Protein 1ZG3 (pdb70)

Sequence (358 aa):
GSEESELYHAQIHLYKHVYNFVSSMALKSAMELGIADAIHNHGKPMTLSELASSLKLHPSKVNILHRFLRLLTHNGFFAKTIVKGKEGDEEEEIAYSLTPPSKLLISGKPTCLSSIVKGALHPSSLDMWSSSKKWFNEDKEQTLFECATGESFWDFLNKDSESSTLSMFQDAMASDSRMFKLVLQENKRVFEGLESLVDVGGGTGGVTKLIHEIFPHLKCTVFDQPQVVGNLTGNENLNFVGGDMFKSIPSADAVLLKWVLHDWNDEQSLKILKNSKEAISHKGKDGKVIIIDISIDETSDDRGLTELQLDYDLVMLTMFLGKERTKQEWEKLIYDAGFSSYKITPISGFKSLIEVYP

Structure (mmCIF, N/CA/C/O backbone):
data_1ZG3
#
_entry.id   1ZG3
#
_cell.length_a   72.106
_cell.length_b   72.106
_cell.length_c   188.398
_cell.angle_alpha   90.00
_cell.angle_beta   90.00
_cell.angle_gamma   90.00
#
_symmetry.space_group_name_H-M   'P 43 2 2'
#
loop_
_entity.id
_entity.type
_entity.pdbx_description
1 polymer "isoflavanone 4'-O-methyltransferase"
2 non-polymer (2S,3R)-2,7-DIHYDROXY-3-(4-HYDROXYPHENYL)-2,3-DIHYDRO-4H-CHROMEN-4-ONE
3 non-polymer S-ADENOSYL-L-HOMOCYSTEINE
4 water water
#
loop_
_atom_site.group_PDB
_atom_site.id
_atom_site.type_symbol
_atom_site.label_atom_id
_atom_site.label_alt_id
_atom_site.label_comp_id
_atom_site.label_asym_id
_atom_site.label_entity_id
_atom_site.label_seq_id
_atom_site.pdbx_PDB_ins_code
_atom_site.Cartn_x
_atom_site.Cartn_y
_atom_site.Cartn_z
_atom_site.occupancy
_atom_site.B_iso_or_equiv
_atom_site.auth_seq_id
_atom_site.auth_comp_id
_atom_site.auth_asym_id
_atom_site.auth_atom_id
_atom_site.pdbx_PDB_model_num
ATOM 1 N N . GLY A 1 1 ? 124.466 46.053 62.893 1.00 106.24 7 GLY A N 1
ATOM 2 C CA . GLY A 1 1 ? 125.180 46.549 64.105 1.00 106.71 7 GLY A CA 1
ATOM 3 C C . GLY A 1 1 ? 125.082 48.054 64.286 1.00 106.77 7 GLY A C 1
ATOM 4 O O . GLY A 1 1 ? 123.984 48.613 64.328 1.00 106.65 7 GLY A O 1
ATOM 5 N N . SER A 1 2 ? 126.236 48.711 64.395 1.00 106.68 8 SER A N 1
ATOM 6 C CA . SER A 1 2 ? 126.279 50.159 64.571 1.00 106.27 8 SER A CA 1
ATOM 7 C C . SER A 1 2 ? 125.707 50.836 63.331 1.00 105.66 8 SER A C 1
ATOM 8 O O . SER A 1 2 ? 125.672 52.064 63.234 1.00 105.51 8 SER A O 1
ATOM 11 N N . GLU A 1 3 ? 125.274 50.015 62.378 1.00 105.07 9 GLU A N 1
ATOM 12 C CA . GLU A 1 3 ? 124.658 50.499 61.150 1.00 104.37 9 GLU A CA 1
ATOM 13 C C . GLU A 1 3 ? 123.227 50.859 61.534 1.00 103.56 9 GLU A C 1
ATOM 14 O O . GLU A 1 3 ? 122.657 51.831 61.036 1.00 103.22 9 GLU A O 1
ATOM 20 N N . GLU A 1 4 ? 122.661 50.055 62.433 1.00 102.57 10 GLU A N 1
ATOM 21 C CA . GLU A 1 4 ? 121.309 50.267 62.937 1.00 101.02 10 GLU A CA 1
ATOM 22 C C . GLU A 1 4 ? 121.339 51.619 63.627 1.00 99.53 10 GLU A C 1
ATOM 23 O O . GLU A 1 4 ? 120.345 52.346 63.661 1.00 99.55 10 GLU A O 1
ATOM 29 N N . SER A 1 5 ? 122.507 51.940 64.175 1.00 97.64 11 SER A N 1
ATOM 30 C CA . SER A 1 5 ? 122.733 53.201 64.861 1.00 95.11 11 SER A CA 1
ATOM 31 C C . SER A 1 5 ? 122.644 54.324 63.833 1.00 92.86 11 SER A C 1
ATOM 32 O O . SER A 1 5 ? 122.126 54.130 62.732 1.00 92.18 11 SER A O 1
ATOM 35 N N . GLU A 1 6 ? 123.155 55.494 64.203 1.00 90.14 12 GLU A N 1
ATOM 36 C CA . GLU A 1 6 ? 123.139 56.649 63.322 1.00 87.36 12 GLU A CA 1
ATOM 37 C C . GLU A 1 6 ? 121.789 56.792 62.633 1.00 84.90 12 GLU A C 1
ATOM 38 O O . GLU A 1 6 ? 121.540 56.148 61.616 1.00 84.80 12 GLU A O 1
ATOM 44 N N . LEU A 1 7 ? 120.914 57.622 63.196 1.00 81.46 13 LEU A N 1
ATOM 45 C CA . LEU A 1 7 ? 119.611 57.874 62.594 1.00 76.55 13 LEU A CA 1
ATOM 46 C C . LEU A 1 7 ? 119.969 58.680 61.351 1.00 74.18 13 LEU A C 1
ATOM 47 O O . LEU A 1 7 ? 119.170 59.440 60.803 1.00 72.73 13 LEU A O 1
ATOM 52 N N . TYR A 1 8 ? 121.222 58.472 60.950 1.00 72.05 14 TYR A N 1
ATOM 53 C CA . TYR A 1 8 ? 121.895 59.067 59.807 1.00 69.40 14 TYR A CA 1
ATOM 54 C C . TYR A 1 8 ? 121.465 60.462 59.415 1.00 67.01 14 TYR A C 1
ATOM 55 O O . TYR A 1 8 ? 120.686 61.125 60.102 1.00 68.15 14 TYR A O 1
ATOM 64 N N . HIS A 1 9 ? 122.022 60.896 58.292 1.00 63.18 15 HIS A N 1
ATOM 65 C CA . HIS A 1 9 ? 121.709 62.180 57.707 1.00 57.84 15 HIS A CA 1
ATOM 66 C C . HIS A 1 9 ? 120.575 61.797 56.782 1.00 52.77 15 HIS A C 1
ATOM 67 O O . HIS A 1 9 ? 120.170 62.559 55.902 1.00 51.24 15 HIS A O 1
ATOM 74 N N . ALA A 1 10 ? 120.087 60.578 56.996 1.00 46.92 16 ALA A N 1
ATOM 75 C CA . ALA A 1 10 ? 118.988 60.027 56.220 1.00 40.64 16 ALA A CA 1
ATOM 76 C C . ALA A 1 10 ? 117.726 60.785 56.607 1.00 35.68 16 ALA A C 1
ATOM 77 O O . ALA A 1 10 ? 116.913 61.136 55.758 1.00 33.02 16 ALA A O 1
ATOM 79 N N . GLN A 1 11 ? 117.594 61.057 57.899 1.00 31.87 17 GLN A N 1
ATOM 80 C CA . GLN A 1 11 ? 116.440 61.767 58.425 1.00 31.56 17 GLN A CA 1
ATOM 81 C C . GLN A 1 11 ? 116.406 63.211 57.902 1.00 30.05 17 GLN A C 1
ATOM 82 O O . GLN A 1 11 ? 115.356 63.712 57.498 1.00 28.51 17 GLN A O 1
ATOM 88 N N . ILE A 1 12 ? 117.557 63.873 57.883 1.00 28.57 18 ILE A N 1
ATOM 89 C CA . ILE A 1 12 ? 117.612 65.241 57.399 1.00 27.34 18 ILE A CA 1
ATOM 90 C C . ILE A 1 12 ? 117.370 65.284 55.889 1.00 28.24 18 ILE A C 1
ATOM 91 O O . ILE A 1 12 ? 116.768 66.227 55.369 1.00 28.09 18 ILE A O 1
ATOM 96 N N . HIS A 1 13 ? 117.831 64.263 55.181 1.00 25.45 19 HIS A N 1
ATOM 97 C CA . HIS A 1 13 ? 117.621 64.217 53.744 1.00 24.44 19 HIS A CA 1
ATOM 98 C C . HIS A 1 13 ? 116.124 64.056 53.477 1.00 23.97 19 HIS A C 1
ATOM 99 O O . HIS A 1 13 ? 115.545 64.758 52.640 1.00 21.52 19 HIS A O 1
ATOM 106 N N . LEU A 1 14 ? 115.505 63.138 54.215 1.00 23.50 20 LEU A N 1
ATOM 107 C CA . LEU A 1 14 ? 114.080 62.858 54.081 1.00 21.76 20 LEU A CA 1
ATOM 108 C C . LEU A 1 14 ? 113.255 64.121 54.345 1.00 22.87 20 LEU A C 1
ATOM 109 O O . LEU A 1 14 ? 112.376 64.472 53.551 1.00 22.80 20 LEU A O 1
ATOM 114 N N . TYR A 1 15 ? 113.545 64.807 55.449 1.00 18.84 21 TYR A N 1
ATOM 115 C CA . TYR A 1 15 ? 112.796 66.005 55.801 1.00 19.88 21 TYR A CA 1
ATOM 116 C C . TYR A 1 15 ? 112.979 67.181 54.860 1.00 19.50 21 TYR A C 1
ATOM 117 O O . TYR A 1 15 ? 112.032 67.928 54.628 1.00 19.91 21 TYR A O 1
ATOM 126 N N . LYS A 1 16 ? 114.186 67.355 54.325 1.00 18.99 22 LYS A N 1
ATOM 127 C CA . LYS A 1 16 ? 114.440 68.454 53.403 1.00 20.98 22 LYS A CA 1
ATOM 128 C C . LYS A 1 16 ? 113.545 68.315 52.178 1.00 21.09 22 LYS A C 1
ATOM 129 O O . LYS A 1 16 ? 113.097 69.304 51.611 1.00 19.05 22 LYS A O 1
ATOM 135 N N . HIS A 1 17 ? 113.273 67.082 51.778 1.00 21.52 23 HIS A N 1
ATOM 136 C CA . HIS A 1 17 ? 112.419 66.862 50.626 1.00 22.46 23 HIS A CA 1
ATOM 137 C C . HIS A 1 17 ? 110.948 67.012 50.985 1.00 21.21 23 HIS A C 1
ATOM 138 O O . HIS A 1 17 ? 110.159 67.505 50.184 1.00 21.52 23 HIS A O 1
ATOM 145 N N . VAL A 1 18 ? 110.583 66.616 52.197 1.00 19.71 24 VAL A N 1
ATOM 146 C CA . VAL A 1 18 ? 109.200 66.750 52.626 1.00 20.00 24 VAL A CA 1
ATOM 147 C C . VAL A 1 18 ? 108.759 68.212 52.572 1.00 20.95 24 VAL A C 1
ATOM 148 O O . VAL A 1 18 ? 107.691 68.540 52.053 1.00 19.65 24 VAL A O 1
ATOM 152 N N . TYR A 1 19 ? 109.603 69.087 53.105 1.00 20.72 25 TYR A N 1
ATOM 153 C CA . TYR A 1 19 ? 109.287 70.506 53.184 1.00 20.19 25 TYR A CA 1
ATOM 154 C C . TYR A 1 19 ? 109.807 71.416 52.086 1.00 20.37 25 TYR A C 1
ATOM 155 O O . TYR A 1 19 ? 109.788 72.641 52.232 1.00 21.34 25 TYR A O 1
ATOM 164 N N . ASN A 1 20 ? 110.269 70.830 50.989 1.00 21.02 26 ASN A N 1
ATOM 165 C CA . ASN A 1 20 ? 110.767 71.625 49.874 1.00 21.56 26 ASN A CA 1
ATOM 166 C C . ASN A 1 20 ? 109.661 72.515 49.304 1.00 21.29 26 ASN A C 1
ATOM 167 O O . ASN A 1 20 ? 109.926 73.616 48.835 1.00 21.65 26 ASN A O 1
ATOM 172 N N . PHE A 1 21 ? 108.420 72.038 49.352 1.00 19.82 27 PHE A N 1
ATOM 173 C CA . PHE A 1 21 ? 107.301 72.803 48.814 1.00 20.11 27 PHE A CA 1
ATOM 174 C C . PHE A 1 21 ? 107.210 74.199 49.404 1.00 18.93 27 PHE A C 1
ATOM 175 O O . PHE A 1 21 ? 106.756 75.125 48.737 1.00 18.72 27 PHE A O 1
ATOM 183 N N . VAL A 1 22 ? 107.646 74.350 50.651 1.00 19.42 28 VAL A N 1
ATOM 184 C CA . VAL A 1 22 ? 107.600 75.644 51.322 1.00 18.64 28 VAL A CA 1
ATOM 185 C C . VAL A 1 22 ? 108.370 76.712 50.541 1.00 18.89 28 VAL A C 1
ATOM 186 O O . VAL A 1 22 ? 107.903 77.841 50.403 1.00 17.76 28 VAL A O 1
ATOM 190 N N . SER A 1 23 ? 109.542 76.359 50.021 1.00 18.48 29 SER A N 1
ATOM 191 C CA . SER A 1 23 ? 110.330 77.326 49.262 1.00 19.22 29 SER A CA 1
ATOM 192 C C . SER A 1 23 ? 109.525 77.838 48.065 1.00 19.33 29 SER A C 1
ATOM 193 O O . SER A 1 23 ? 109.628 79.012 47.699 1.00 21.06 29 SER A O 1
ATOM 196 N N . SER A 1 24 ? 108.731 76.960 47.451 1.00 17.21 30 SER A N 1
ATOM 197 C CA . SER A 1 24 ? 107.901 77.347 46.310 1.00 15.94 30 SER A CA 1
ATOM 198 C C . SER A 1 24 ? 106.772 78.278 46.771 1.00 17.41 30 SER A C 1
ATOM 199 O O . SER A 1 24 ? 106.475 79.276 46.113 1.00 18.73 30 SER A O 1
ATOM 202 N N . MET A 1 25 ? 106.146 77.958 47.904 1.00 16.84 31 MET A N 1
ATOM 203 C CA . MET A 1 25 ? 105.072 78.799 48.429 1.00 17.75 31 MET A CA 1
ATOM 204 C C . MET A 1 25 ? 105.604 80.173 48.873 1.00 18.23 31 MET A C 1
ATOM 205 O O . MET A 1 25 ? 104.965 81.197 48.629 1.00 18.69 31 MET A O 1
ATOM 210 N N . ALA A 1 26 ? 106.767 80.205 49.515 1.00 15.39 32 ALA A N 1
ATOM 211 C CA . ALA A 1 26 ? 107.341 81.482 49.929 1.00 17.81 32 ALA A CA 1
ATOM 212 C C . ALA A 1 26 ? 107.588 82.370 48.691 1.00 18.82 32 ALA A C 1
ATOM 213 O O . ALA A 1 26 ? 107.240 83.554 48.687 1.00 17.91 32 ALA A O 1
ATOM 215 N N . LEU A 1 27 ? 108.169 81.795 47.639 1.00 19.94 33 LEU A N 1
ATOM 216 C CA . LEU A 1 27 ? 108.424 82.546 46.413 1.00 21.82 33 LEU A CA 1
ATOM 217 C C . LEU A 1 27 ? 107.112 83.070 45.824 1.00 23.68 33 LEU A C 1
ATOM 218 O O . LEU A 1 27 ? 107.024 84.225 45.404 1.00 24.48 33 LEU A O 1
ATOM 223 N N . LYS A 1 28 ? 106.096 82.213 45.794 1.00 24.01 34 LYS A N 1
ATOM 224 C CA . LYS A 1 28 ? 104.785 82.588 45.271 1.00 23.84 34 LYS A CA 1
ATOM 225 C C . LYS A 1 28 ? 104.275 83.798 46.058 1.00 24.16 34 LYS A C 1
ATOM 226 O O . LYS A 1 28 ? 103.738 84.745 45.483 1.00 24.50 34 LYS A O 1
ATOM 232 N N . SER A 1 29 ? 104.453 83.761 47.375 1.00 22.42 35 SER A N 1
ATOM 233 C CA . SER A 1 29 ? 104.022 84.860 48.236 1.00 22.70 35 SER A CA 1
ATOM 234 C C . SER A 1 29 ? 104.763 86.150 47.895 1.00 22.33 35 SER A C 1
ATOM 235 O O . SER A 1 29 ? 104.172 87.228 47.881 1.00 21.54 35 SER A O 1
ATOM 238 N N . ALA A 1 30 ? 106.055 86.036 47.603 1.00 22.23 36 ALA A N 1
ATOM 239 C CA . ALA A 1 30 ? 106.844 87.208 47.257 1.00 21.81 36 ALA A CA 1
ATOM 240 C C . ALA A 1 30 ? 106.283 87.890 46.016 1.00 21.57 36 ALA A C 1
ATOM 241 O O . ALA A 1 30 ? 106.194 89.111 45.973 1.00 21.35 36 ALA A O 1
ATOM 243 N N . MET A 1 31 ? 105.888 87.118 45.008 1.00 23.64 37 MET A N 1
ATOM 244 C CA . MET A 1 31 ? 105.353 87.746 43.805 1.00 26.28 37 MET A CA 1
ATOM 245 C C . MET A 1 31 ? 103.959 88.342 44.035 1.00 25.82 37 MET A C 1
ATOM 246 O O . MET A 1 31 ? 103.689 89.462 43.607 1.00 27.19 37 MET A O 1
ATOM 251 N N . GLU A 1 32 ? 103.079 87.629 44.728 1.00 26.88 38 GLU A N 1
ATOM 252 C CA . GLU A 1 32 ? 101.746 88.177 44.985 1.00 29.12 38 GLU A CA 1
ATOM 253 C C . GLU A 1 32 ? 101.799 89.397 45.919 1.00 29.22 38 GLU A C 1
ATOM 254 O O . GLU A 1 32 ? 100.922 90.253 45.883 1.00 30.69 38 GLU A O 1
ATOM 260 N N . LEU A 1 33 ? 102.840 89.484 46.738 1.00 29.21 39 LEU A N 1
ATOM 261 C CA . LEU A 1 33 ? 103.001 90.613 47.647 1.00 29.22 39 LEU A CA 1
ATOM 262 C C . LEU A 1 33 ? 103.558 91.820 46.890 1.00 30.53 39 LEU A C 1
ATOM 263 O O . LEU A 1 33 ? 103.471 92.956 47.361 1.00 31.26 39 LEU A O 1
ATOM 268 N N . GLY A 1 34 ? 104.132 91.571 45.715 1.00 31.61 40 GLY A N 1
ATOM 269 C CA . GLY A 1 34 ? 104.703 92.650 44.923 1.00 30.39 40 GLY A CA 1
ATOM 270 C C . GLY A 1 34 ? 105.915 93.292 45.578 1.00 30.96 40 GLY A C 1
ATOM 271 O O . GLY A 1 34 ? 106.195 94.470 45.350 1.00 33.43 40 GLY A O 1
ATOM 272 N N . ILE A 1 35 ? 106.644 92.521 46.382 1.00 30.32 41 ILE A N 1
ATOM 273 C CA . ILE A 1 35 ? 107.821 93.028 47.085 1.00 29.85 41 ILE A CA 1
ATOM 274 C C . ILE A 1 35 ? 108.880 93.611 46.156 1.00 30.78 41 ILE A C 1
ATOM 275 O O . ILE A 1 35 ? 109.409 94.699 46.408 1.00 31.19 41 ILE A O 1
ATOM 280 N N . ALA A 1 36 ? 109.191 92.883 45.086 1.00 30.83 42 ALA A N 1
ATOM 281 C CA . ALA A 1 36 ? 110.195 93.327 44.122 1.00 30.38 42 ALA A CA 1
ATOM 282 C C . ALA A 1 36 ? 109.811 94.691 43.564 1.00 30.53 42 ALA A C 1
ATOM 283 O O . ALA A 1 36 ? 110.616 95.623 43.573 1.00 31.07 42 ALA A O 1
ATOM 285 N N . ASP A 1 37 ? 108.574 94.803 43.088 1.00 30.30 43 ASP A N 1
ATOM 286 C CA . ASP A 1 37 ? 108.066 96.057 42.536 1.00 29.69 43 ASP A CA 1
ATOM 287 C C . ASP A 1 37 ? 108.174 97.213 43.528 1.00 29.96 43 ASP A C 1
ATOM 288 O O . ASP A 1 37 ? 108.514 98.334 43.146 1.00 29.27 43 ASP A O 1
ATOM 293 N N . ALA A 1 38 ? 107.880 96.942 44.798 1.00 28.72 44 ALA A N 1
ATOM 294 C CA . ALA A 1 38 ? 107.950 97.972 45.825 1.00 29.24 44 ALA A CA 1
ATOM 295 C C . ALA A 1 38 ? 109.385 98.435 46.043 1.00 30.18 44 ALA A C 1
ATOM 296 O O . ALA A 1 38 ? 109.643 99.630 46.172 1.00 30.86 44 ALA A O 1
ATOM 298 N N . ILE A 1 39 ? 110.320 97.493 46.095 1.00 29.39 45 ILE A N 1
ATOM 299 C CA . ILE A 1 39 ? 111.712 97.856 46.300 1.00 29.58 45 ILE A CA 1
ATOM 300 C C . ILE A 1 39 ? 112.222 98.583 45.064 1.00 30.13 45 ILE A C 1
ATOM 301 O O . ILE A 1 39 ? 112.833 99.647 45.164 1.00 31.22 45 ILE A O 1
ATOM 306 N N . HIS A 1 40 ? 111.959 98.009 43.898 1.00 31.29 46 HIS A N 1
ATOM 307 C CA . HIS A 1 40 ? 112.370 98.619 42.640 1.00 31.33 46 HIS A CA 1
ATOM 308 C C . HIS A 1 40 ? 111.886 100.064 42.565 1.00 32.14 46 HIS A C 1
ATOM 309 O O . HIS A 1 40 ? 112.662 100.959 42.255 1.00 31.92 46 HIS A O 1
ATOM 316 N N . ASN A 1 41 ? 110.606 100.287 42.851 1.00 33.65 47 ASN A N 1
ATOM 317 C CA . ASN A 1 41 ? 110.033 101.630 42.804 1.00 36.74 47 ASN A CA 1
ATOM 318 C C . ASN A 1 41 ? 110.630 102.586 43.829 1.00 38.39 47 ASN A C 1
ATOM 319 O O . ASN A 1 41 ? 110.643 103.797 43.621 1.00 38.75 47 ASN A O 1
ATOM 324 N N . HIS A 1 42 ? 111.124 102.045 44.936 1.00 39.66 48 HIS A N 1
ATOM 325 C CA . HIS A 1 42 ? 111.720 102.873 45.976 1.00 39.96 48 HIS A CA 1
ATOM 326 C C . HIS A 1 42 ? 113.111 103.332 45.513 1.00 40.41 48 HIS A C 1
ATOM 327 O O . HIS A 1 42 ? 113.614 104.367 45.954 1.00 40.16 48 HIS A O 1
ATOM 334 N N . GLY A 1 43 ? 113.714 102.551 44.618 1.00 39.32 49 GLY A N 1
ATOM 335 C CA . GLY A 1 43 ? 115.028 102.872 44.085 1.00 38.40 49 GLY A CA 1
ATOM 336 C C . GLY A 1 43 ? 116.150 102.914 45.107 1.00 38.99 49 GLY A C 1
ATOM 337 O O . GLY A 1 43 ? 117.128 103.638 44.931 1.00 39.61 49 GLY A O 1
ATOM 338 N N . LYS A 1 44 ? 116.033 102.118 46.163 1.00 39.58 50 LYS A N 1
ATOM 339 C CA . LYS A 1 44 ? 117.034 102.103 47.222 1.00 38.91 50 LYS A CA 1
ATOM 340 C C . LYS A 1 44 ? 116.600 101.039 48.226 1.00 37.06 50 LYS A C 1
ATOM 341 O O . LYS A 1 44 ? 115.429 100.677 48.267 1.00 36.94 50 LYS A O 1
ATOM 347 N N . PRO A 1 45 ? 117.531 100.518 49.043 1.00 36.13 51 PRO A N 1
ATOM 348 C CA . PRO A 1 45 ? 117.135 99.497 50.016 1.00 35.50 51 PRO A CA 1
ATOM 349 C C . PRO A 1 45 ? 115.932 99.938 50.842 1.00 36.67 51 PRO A C 1
ATOM 350 O O . PRO A 1 45 ? 115.853 101.085 51.277 1.00 36.12 51 PRO A O 1
ATOM 354 N N . MET A 1 46 ? 114.986 99.023 51.038 1.00 37.25 52 MET A N 1
ATOM 355 C CA . MET A 1 46 ? 113.788 99.317 51.805 1.00 35.74 52 MET A CA 1
ATOM 356 C C . MET A 1 46 ? 113.818 98.644 53.157 1.00 36.30 52 MET A C 1
ATOM 357 O O . MET A 1 46 ? 114.289 97.514 53.295 1.00 37.89 52 MET A O 1
ATOM 362 N N . THR A 1 47 ? 113.289 99.341 54.153 1.00 35.28 53 THR A N 1
ATOM 363 C CA . THR A 1 47 ? 113.241 98.822 55.505 1.00 32.92 53 THR A CA 1
ATOM 364 C C . THR A 1 47 ? 111.953 98.007 55.674 1.00 32.10 53 THR A C 1
ATOM 365 O O . THR A 1 47 ? 111.028 98.130 54.869 1.00 28.61 53 THR A O 1
ATOM 369 N N . LEU A 1 48 ? 111.903 97.168 56.706 1.00 31.68 54 LEU A N 1
ATOM 370 C CA . LEU A 1 48 ? 110.726 96.343 56.974 1.00 31.66 54 LEU A CA 1
ATOM 371 C C . LEU A 1 48 ? 109.479 97.215 57.088 1.00 32.14 54 LEU A C 1
ATOM 372 O O . LEU A 1 48 ? 108.439 96.914 56.492 1.00 31.86 54 LEU A O 1
ATOM 377 N N . SER A 1 49 ? 109.602 98.307 57.839 1.00 31.34 55 SER A N 1
ATOM 378 C CA . SER A 1 49 ? 108.501 99.243 58.053 1.00 32.07 55 SER A CA 1
ATOM 379 C C . SER A 1 49 ? 108.113 99.951 56.765 1.00 30.62 55 SER A C 1
ATOM 380 O O . SER A 1 49 ? 106.931 100.066 56.447 1.00 30.40 55 SER A O 1
ATOM 383 N N . GLU A 1 50 ? 109.112 100.450 56.046 1.00 29.91 56 GLU A N 1
ATOM 384 C CA . GLU A 1 50 ? 108.874 101.142 54.786 1.00 32.21 56 GLU A CA 1
ATOM 385 C C . GLU A 1 50 ? 108.144 100.201 53.831 1.00 31.93 56 GLU A C 1
ATOM 386 O O . GLU A 1 50 ? 107.156 100.577 53.201 1.00 32.79 56 GLU A O 1
ATOM 392 N N . LEU A 1 51 ? 108.635 98.968 53.749 1.00 32.56 57 LEU A N 1
ATOM 393 C CA . LEU A 1 51 ? 108.057 97.947 52.883 1.00 32.73 57 LEU A CA 1
ATOM 394 C C . LEU A 1 51 ? 106.639 97.601 53.344 1.00 32.57 57 LEU A C 1
ATOM 395 O O . LEU A 1 51 ? 105.734 97.435 52.525 1.00 32.00 57 LEU A O 1
ATOM 400 N N . ALA A 1 52 ? 106.445 97.498 54.656 1.00 31.98 58 ALA A N 1
ATOM 401 C CA . ALA A 1 52 ? 105.124 97.198 55.196 1.00 32.76 58 ALA A CA 1
ATOM 402 C C . ALA A 1 52 ? 104.196 98.365 54.859 1.00 33.67 58 ALA A C 1
ATOM 403 O O . ALA A 1 52 ? 103.000 98.184 54.603 1.00 31.30 58 ALA A O 1
ATOM 405 N N . SER A 1 53 ? 104.766 99.565 54.866 1.00 33.34 59 SER A N 1
ATOM 406 C CA . SER A 1 53 ? 104.018 100.773 54.558 1.00 35.03 59 SER A CA 1
ATOM 407 C C . SER A 1 53 ? 103.589 100.781 53.091 1.00 34.33 59 SER A C 1
ATOM 408 O O . SER A 1 53 ? 102.443 101.106 52.765 1.00 33.21 59 SER A O 1
ATOM 411 N N . SER A 1 54 ? 104.512 100.414 52.207 1.00 33.61 60 SER A N 1
ATOM 412 C CA . SER A 1 54 ? 104.223 100.387 50.779 1.00 32.06 60 SER A CA 1
ATOM 413 C C . SER A 1 54 ? 103.160 99.343 50.436 1.00 31.10 60 SER A C 1
ATOM 414 O O . SER A 1 54 ? 102.351 99.547 49.532 1.00 31.53 60 SER A O 1
ATOM 417 N N . LEU A 1 55 ? 103.148 98.227 51.157 1.00 29.40 61 LEU A N 1
ATOM 418 C CA . LEU A 1 55 ? 102.159 97.189 50.882 1.00 29.57 61 LEU A CA 1
ATOM 419 C C . LEU A 1 55 ? 100.838 97.446 51.611 1.00 30.16 61 LEU A C 1
ATOM 420 O O . LEU A 1 55 ? 99.872 96.695 51.450 1.00 31.00 61 LEU A O 1
ATOM 425 N N . LYS A 1 56 ? 100.799 98.512 52.408 1.00 29.97 62 LYS A N 1
ATOM 426 C CA . LYS A 1 56 ? 99.602 98.877 53.163 1.00 31.03 62 LYS A CA 1
ATOM 427 C C . LYS A 1 56 ? 99.095 97.697 53.988 1.00 30.19 62 LYS A C 1
ATOM 428 O O . LYS A 1 56 ? 97.905 97.404 54.008 1.00 30.18 62 LYS A O 1
ATOM 434 N N . LEU A 1 57 ? 100.011 97.027 54.674 1.00 29.31 63 LEU A N 1
ATO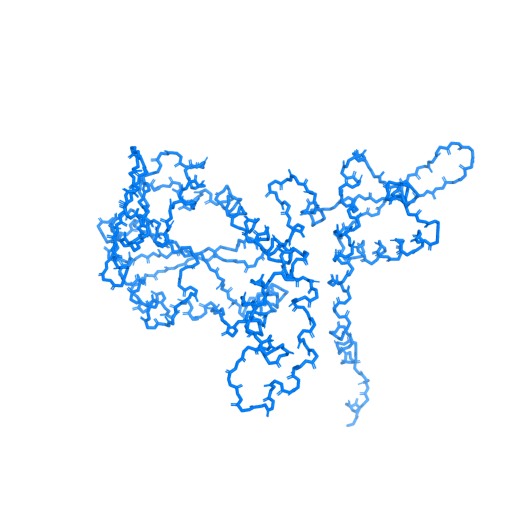M 435 C CA . LEU A 1 57 ? 99.650 95.878 55.491 1.00 27.67 63 LEU A CA 1
ATOM 436 C C . LEU A 1 57 ? 99.024 96.277 56.812 1.00 26.98 63 LEU A C 1
ATOM 437 O O . LEU A 1 57 ? 99.285 97.360 57.342 1.00 27.66 63 LEU A O 1
ATOM 442 N N . HIS A 1 58 ? 98.187 95.397 57.343 1.00 25.98 64 HIS A N 1
ATOM 443 C CA . HIS A 1 58 ? 97.588 95.641 58.641 1.00 26.24 64 HIS A CA 1
ATOM 444 C C . HIS A 1 58 ? 98.756 95.399 59.596 1.00 28.00 64 HIS A C 1
ATOM 445 O O . HIS A 1 58 ? 99.567 94.492 59.384 1.00 28.37 64 HIS A O 1
ATOM 452 N N . PRO A 1 59 ? 98.872 96.213 60.651 1.00 29.81 65 PRO A N 1
ATOM 453 C CA . PRO A 1 59 ? 99.979 96.035 61.600 1.00 28.64 65 PRO A CA 1
ATOM 454 C C . PRO A 1 59 ? 100.256 94.607 62.077 1.00 28.02 65 PRO A C 1
ATOM 455 O O . PRO A 1 59 ? 101.392 94.277 62.420 1.00 28.12 65 PRO A O 1
ATOM 459 N N . SER A 1 60 ? 99.233 93.758 62.088 1.00 25.93 66 SER A N 1
ATOM 460 C CA . SER A 1 60 ? 99.406 92.382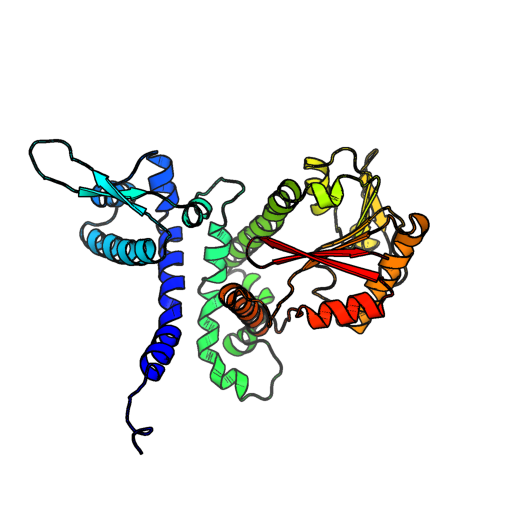 62.547 1.00 25.76 66 SER A CA 1
ATOM 461 C C . SER A 1 60 ? 100.087 91.470 61.526 1.00 25.34 66 SER A C 1
ATOM 462 O O . SER A 1 60 ? 100.558 90.385 61.870 1.00 24.27 66 SER A O 1
ATOM 465 N N . LYS A 1 61 ? 100.128 91.905 60.272 1.00 25.58 67 LYS A N 1
ATOM 466 C CA . LYS A 1 61 ? 100.730 91.105 59.211 1.00 25.00 67 LYS A CA 1
ATOM 467 C C . LYS A 1 61 ? 102.201 91.434 59.012 1.00 26.01 67 LYS A C 1
ATOM 468 O O . LYS A 1 61 ? 102.920 90.703 58.335 1.00 26.62 67 LYS A O 1
ATOM 474 N N . VAL A 1 62 ? 102.651 92.531 59.608 1.00 26.21 68 VAL A N 1
ATOM 475 C CA . VAL A 1 62 ? 104.039 92.933 59.462 1.00 25.99 68 VAL A CA 1
ATOM 476 C C . VAL A 1 62 ? 104.998 91.806 59.843 1.00 26.22 68 VAL A C 1
ATOM 477 O O . VAL A 1 62 ? 105.925 91.485 59.090 1.00 26.38 68 VAL A O 1
ATOM 481 N N . ASN A 1 63 ? 104.778 91.197 61.003 1.00 25.32 69 ASN A N 1
ATOM 482 C CA . ASN A 1 63 ? 105.661 90.125 61.444 1.00 23.83 69 ASN A CA 1
ATOM 483 C C . ASN A 1 63 ? 105.585 88.927 60.498 1.00 22.61 69 ASN A C 1
ATOM 484 O O . ASN A 1 63 ? 106.525 88.142 60.419 1.00 24.44 69 ASN A O 1
ATOM 489 N N . ILE A 1 64 ? 104.480 88.782 59.773 1.00 20.09 70 ILE A N 1
ATOM 490 C CA . ILE A 1 64 ? 104.388 87.687 58.820 1.00 20.96 70 ILE A CA 1
ATOM 491 C C . ILE A 1 64 ? 105.289 88.045 57.630 1.00 21.34 70 ILE A C 1
ATOM 492 O O . ILE A 1 64 ? 106.028 87.198 57.125 1.00 22.15 70 ILE A O 1
ATOM 497 N N . LEU A 1 65 ? 105.238 89.305 57.201 1.00 21.11 71 LEU A N 1
ATOM 498 C CA . LEU A 1 65 ? 106.073 89.782 56.099 1.00 23.81 71 LEU A CA 1
ATOM 499 C C . LEU A 1 65 ? 107.534 89.506 56.463 1.00 25.00 71 LEU A C 1
ATOM 500 O O . LEU A 1 65 ? 108.318 89.055 55.631 1.00 26.09 71 LEU A O 1
ATOM 505 N N . HIS A 1 66 ? 107.886 89.775 57.718 1.00 25.08 72 HIS A N 1
ATOM 506 C CA . HIS A 1 66 ? 109.245 89.565 58.208 1.00 25.20 72 HIS A CA 1
ATOM 507 C C . HIS A 1 66 ? 109.693 88.103 58.097 1.00 24.19 72 HIS A C 1
ATOM 508 O O . HIS A 1 66 ? 110.804 87.818 57.648 1.00 23.40 72 HIS A O 1
ATOM 515 N N . ARG A 1 67 ? 108.831 87.181 58.518 1.00 22.31 73 ARG A N 1
ATOM 516 C CA . ARG A 1 67 ? 109.152 85.762 58.459 1.00 21.11 73 ARG A CA 1
ATOM 517 C C . ARG A 1 67 ? 109.388 85.300 57.017 1.00 20.45 73 ARG A C 1
ATOM 518 O O . ARG A 1 67 ? 110.357 84.594 56.740 1.00 19.22 73 ARG A O 1
ATOM 526 N N . PHE A 1 68 ? 108.505 85.689 56.101 1.00 18.76 74 PHE A N 1
ATOM 527 C CA . PHE A 1 68 ? 108.668 85.302 54.703 1.00 19.30 74 PHE A CA 1
ATOM 528 C C . PHE A 1 68 ? 109.964 85.885 54.143 1.00 20.61 74 PHE A C 1
ATOM 529 O O . PHE A 1 68 ? 110.689 85.224 53.398 1.00 21.85 74 PHE A O 1
ATOM 537 N N . LEU A 1 69 ? 110.256 87.120 54.529 1.00 19.67 75 LEU A N 1
ATOM 538 C CA . LEU A 1 69 ? 111.460 87.818 54.094 1.00 20.30 75 LEU A CA 1
ATOM 539 C C . LEU A 1 69 ? 112.735 87.112 54.573 1.00 21.35 75 LEU A C 1
ATOM 540 O O . LEU A 1 69 ? 113.716 87.004 53.829 1.00 19.74 75 LEU A O 1
ATOM 545 N N . ARG A 1 70 ? 112.730 86.640 55.819 1.00 21.81 76 ARG A N 1
ATOM 546 C CA . ARG A 1 70 ? 113.910 85.962 56.353 1.00 23.17 76 ARG A CA 1
ATOM 547 C C . ARG A 1 70 ? 114.224 84.719 55.517 1.00 22.67 76 ARG A C 1
ATOM 548 O O . ARG A 1 70 ? 115.374 84.483 55.140 1.00 23.35 76 ARG A O 1
ATOM 556 N N . LEU A 1 71 ? 113.199 83.933 55.215 1.00 22.01 77 LEU A N 1
ATOM 557 C CA . LEU A 1 71 ? 113.392 82.722 54.425 1.00 22.26 77 LEU A CA 1
ATOM 558 C C . LEU A 1 71 ? 113.825 83.055 53.003 1.00 21.23 77 LEU A C 1
ATOM 559 O O . LEU A 1 71 ? 114.776 82.471 52.487 1.00 20.56 77 LEU A O 1
ATOM 564 N N . LEU A 1 72 ? 113.134 84.003 52.377 1.00 21.58 78 LEU A N 1
ATOM 565 C CA . LEU A 1 72 ? 113.452 84.402 51.004 1.00 21.12 78 LEU A CA 1
ATOM 566 C C . LEU A 1 72 ? 114.878 84.941 50.903 1.00 21.19 78 LEU A C 1
ATOM 567 O O . LEU A 1 72 ? 115.588 84.665 49.939 1.00 20.05 78 LEU A O 1
ATOM 572 N N . THR A 1 73 ? 115.295 85.697 51.912 1.00 22.07 79 THR A N 1
ATOM 573 C CA . THR A 1 73 ? 116.641 86.251 51.951 1.00 21.18 79 THR A CA 1
ATOM 574 C C . THR A 1 73 ? 117.654 85.114 52.038 1.00 22.27 79 THR A C 1
ATOM 575 O O . THR A 1 73 ? 118.685 85.136 51.356 1.00 22.46 79 THR A O 1
ATOM 579 N N . HIS A 1 74 ? 117.361 84.115 52.866 1.00 21.08 80 HIS A N 1
ATOM 580 C CA . HIS A 1 74 ? 118.260 82.976 52.999 1.00 21.84 80 HIS A CA 1
ATOM 581 C C . HIS A 1 74 ? 118.347 82.244 51.660 1.00 22.55 80 HIS A C 1
ATOM 582 O O . HIS A 1 74 ? 119.415 81.758 51.276 1.00 20.08 80 HIS A O 1
ATOM 589 N N . ASN A 1 75 ? 117.220 82.180 50.952 1.00 22.28 81 ASN A N 1
ATOM 590 C CA . ASN A 1 75 ? 117.164 81.510 49.658 1.00 23.17 81 ASN A CA 1
ATOM 591 C C . ASN A 1 75 ? 117.714 82.376 48.518 1.00 23.88 81 ASN A C 1
ATOM 592 O O . ASN A 1 75 ? 117.612 82.008 47.350 1.00 24.50 81 ASN A O 1
ATOM 597 N N . GLY A 1 76 ? 118.278 83.533 48.860 1.00 23.18 82 GLY A N 1
ATOM 598 C CA . GLY A 1 76 ? 118.874 84.404 47.856 1.00 22.39 82 GLY A CA 1
ATOM 599 C C . GLY A 1 76 ? 117.985 85.286 46.995 1.00 23.72 82 GLY A C 1
ATOM 600 O O . GLY A 1 76 ? 118.412 85.736 45.932 1.00 23.39 82 GLY A O 1
ATOM 601 N N . PHE A 1 77 ? 116.759 85.548 47.430 1.00 22.63 83 PHE A N 1
ATOM 602 C C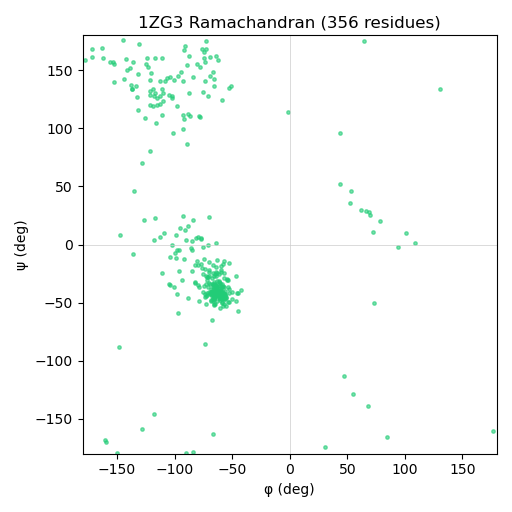A . PHE A 1 77 ? 115.875 86.395 46.643 1.00 22.54 83 PHE A CA 1
ATOM 603 C C . PHE A 1 77 ? 115.902 87.843 47.111 1.00 22.78 83 PHE A C 1
ATOM 604 O O . PHE A 1 77 ? 115.278 88.720 46.511 1.00 20.98 83 PHE A O 1
ATOM 612 N N . PHE A 1 78 ? 116.631 88.082 48.194 1.00 23.34 84 PHE A N 1
ATOM 613 C CA . PHE A 1 78 ? 116.793 89.419 48.737 1.00 25.65 84 PHE A CA 1
ATOM 614 C C . PHE A 1 78 ? 118.121 89.454 49.468 1.00 27.71 84 PHE A C 1
ATOM 615 O O . PHE A 1 78 ? 118.629 88.420 49.899 1.00 27.61 84 PHE A O 1
ATOM 623 N N . ALA A 1 79 ? 118.691 90.643 49.590 1.00 30.55 85 ALA A N 1
ATOM 624 C CA . ALA A 1 79 ? 119.954 90.802 50.284 1.00 33.65 85 ALA A CA 1
ATOM 625 C C . ALA A 1 79 ? 119.744 91.776 51.431 1.00 35.74 85 ALA A C 1
ATOM 626 O O . ALA A 1 79 ? 119.145 92.842 51.250 1.00 34.71 85 ALA A O 1
ATOM 628 N N . LYS A 1 80 ? 120.230 91.393 52.609 1.00 39.30 86 LYS A N 1
ATOM 629 C CA . LYS A 1 80 ? 120.113 92.215 53.807 1.00 42.80 86 LYS A CA 1
ATOM 630 C C . LYS A 1 80 ? 121.232 93.243 53.852 1.00 44.13 86 LYS A C 1
ATOM 631 O O . LYS A 1 80 ? 122.359 92.965 53.444 1.00 43.59 86 LYS A O 1
ATOM 637 N N . THR A 1 81 ? 120.912 94.431 54.351 1.00 46.19 87 THR A N 1
ATOM 638 C CA . THR A 1 81 ? 121.887 95.505 54.460 1.00 47.64 87 THR A CA 1
ATOM 639 C C . THR A 1 81 ? 121.579 96.306 55.729 1.00 49.63 87 THR A C 1
ATOM 640 O O . THR A 1 81 ? 120.592 96.034 56.414 1.00 49.26 87 THR A O 1
ATOM 644 N N . ILE A 1 82 ? 122.414 97.288 56.047 1.00 52.26 88 ILE A N 1
ATOM 645 C CA . ILE A 1 82 ? 122.210 98.082 57.253 1.00 55.47 88 ILE A CA 1
ATOM 646 C C . ILE A 1 82 ? 122.057 99.575 56.994 1.00 57.27 88 ILE A C 1
ATOM 647 O O . ILE A 1 82 ? 122.883 100.184 56.321 1.00 57.80 88 ILE A O 1
ATOM 652 N N . VAL A 1 83 ? 120.994 100.157 57.539 1.00 60.43 89 VAL A N 1
ATOM 653 C CA . VAL A 1 83 ? 120.736 101.584 57.383 1.00 65.46 89 VAL A CA 1
ATOM 654 C C . VAL A 1 83 ? 120.608 102.266 58.740 1.00 69.22 89 VAL A C 1
ATOM 655 O O . VAL A 1 83 ? 120.348 101.616 59.755 1.00 69.27 89 VAL A O 1
ATOM 659 N N . LYS A 1 84 ? 120.782 103.584 58.744 1.00 73.93 90 LYS A N 1
ATOM 660 C CA . LYS A 1 84 ? 120.723 104.377 59.968 1.00 79.05 90 LYS A CA 1
ATOM 661 C C . LYS A 1 84 ? 119.307 104.558 60.518 1.00 81.99 90 LYS A C 1
ATOM 662 O O . LYS A 1 84 ? 118.869 103.797 61.382 1.00 82.54 90 LYS A O 1
ATOM 668 N N . GLY A 1 85 ? 118.603 105.572 60.020 1.00 85.10 91 GLY A N 1
ATOM 669 C CA . GLY A 1 85 ? 117.248 105.843 60.475 1.00 89.04 91 GLY A CA 1
ATOM 670 C C . GLY A 1 85 ? 117.035 107.303 60.840 1.00 91.68 91 GLY A C 1
ATOM 671 O O . GLY A 1 85 ? 117.858 107.897 61.541 1.00 92.28 91 GLY A O 1
ATOM 672 N N . LYS A 1 86 ? 115.932 107.885 60.370 1.00 93.81 92 LYS A N 1
ATOM 673 C CA . LYS A 1 86 ? 115.615 109.289 60.645 1.00 95.65 92 LYS A CA 1
ATOM 674 C C . LYS A 1 86 ? 115.095 109.497 62.068 1.00 96.62 92 LYS A C 1
ATOM 675 O O . LYS A 1 86 ? 114.774 108.539 62.773 1.00 96.72 92 LYS A O 1
ATOM 681 N N . GLU A 1 87 ? 115.019 110.760 62.476 1.00 97.94 93 GLU A N 1
ATOM 682 C CA . GLU A 1 87 ? 114.545 111.132 63.804 1.00 99.39 93 GLU A CA 1
ATOM 683 C C . GLU A 1 87 ? 115.457 110.621 64.909 1.00 99.82 93 GLU A C 1
ATOM 684 O O . GLU A 1 87 ? 116.428 109.908 64.654 1.00 100.22 93 GLU A O 1
ATOM 690 N N . GLY A 1 88 ? 115.141 111.003 66.142 1.00 100.02 94 GLY A N 1
ATOM 691 C CA . GLY A 1 88 ? 115.944 110.581 67.272 1.00 99.93 94 GLY A CA 1
ATOM 692 C C . GLY A 1 88 ? 115.523 109.217 67.774 1.00 100.01 94 GLY A C 1
ATOM 693 O O . GLY A 1 88 ? 116.320 108.491 68.373 1.00 99.85 94 GLY A O 1
ATOM 694 N N . ASP A 1 89 ? 114.234 108.834 67.454 1.00 99.87 95 ASP A N 1
ATOM 695 C CA . ASP A 1 89 ? 113.989 107.436 67.742 1.00 99.89 95 ASP A CA 1
ATOM 696 C C . ASP A 1 89 ? 114.669 106.620 66.709 1.00 98.90 95 ASP A C 1
ATOM 697 O O . ASP A 1 89 ? 115.056 106.992 65.595 1.00 98.68 95 ASP A O 1
ATOM 702 N N . GLU A 1 90 ? 114.754 105.437 67.266 1.00 97.54 96 GLU A N 1
ATOM 703 C CA . GLU A 1 90 ? 115.252 104.210 66.718 1.00 95.33 96 GLU A CA 1
ATOM 704 C C . GLU A 1 90 ? 116.707 104.176 66.882 1.00 93.37 96 GLU A C 1
ATOM 705 O O . GLU A 1 90 ? 117.307 104.965 67.614 1.00 93.24 96 GLU A O 1
ATOM 711 N N . GLU A 1 91 ? 117.290 103.259 66.175 1.00 90.46 97 GLU A N 1
ATOM 712 C CA . GLU A 1 91 ? 118.718 103.058 66.304 1.00 87.20 97 GLU A CA 1
ATOM 713 C C . GLU A 1 91 ? 119.338 102.589 64.984 1.00 84.49 97 GLU A C 1
ATOM 714 O O . GLU A 1 91 ? 119.785 103.400 64.171 1.00 84.67 97 GLU A O 1
ATOM 720 N N . GLU A 1 92 ? 119.354 101.277 64.774 1.00 80.72 98 GLU A N 1
ATOM 721 C CA . GLU A 1 92 ? 119.930 100.686 63.569 1.00 76.59 98 GLU A CA 1
ATOM 722 C C . GLU A 1 92 ? 118.967 99.646 62.995 1.00 72.97 98 GLU A C 1
ATOM 723 O O . GLU A 1 92 ? 118.524 98.744 63.707 1.00 72.81 98 GLU A O 1
ATOM 729 N N . GLU A 1 93 ? 118.645 99.776 61.710 1.00 68.16 99 GLU A N 1
ATOM 730 C CA . GLU A 1 93 ? 117.715 98.855 61.061 1.00 62.65 99 GLU A CA 1
ATOM 731 C C . GLU A 1 93 ? 118.265 98.172 59.819 1.00 58.43 99 GLU A C 1
ATOM 732 O O . GLU A 1 93 ? 119.168 98.682 59.158 1.00 57.66 99 GLU A O 1
ATOM 738 N N . ILE A 1 94 ? 117.696 97.013 59.505 1.00 53.29 100 ILE A N 1
ATOM 739 C CA . ILE A 1 94 ? 118.098 96.252 58.333 1.00 47.22 100 ILE A CA 1
ATOM 740 C C . ILE A 1 94 ? 117.210 96.634 57.157 1.00 42.64 100 ILE A C 1
ATOM 741 O O . ILE A 1 94 ? 116.008 96.836 57.316 1.00 40.77 100 ILE A O 1
ATOM 746 N N . ALA A 1 95 ? 117.810 96.741 55.979 1.00 38.04 101 ALA A N 1
ATOM 747 C CA . ALA A 1 95 ? 117.070 97.086 54.775 1.00 34.57 101 ALA A CA 1
ATOM 748 C C . ALA A 1 95 ? 117.173 95.908 53.817 1.00 32.80 101 ALA A C 1
ATOM 749 O O . ALA A 1 95 ? 118.066 95.071 53.960 1.00 30.27 101 ALA A O 1
ATOM 751 N N . TYR A 1 96 ? 116.261 95.846 52.847 1.00 30.33 102 TYR A N 1
ATOM 752 C CA . TYR A 1 96 ? 116.247 94.759 51.874 1.00 28.28 102 TYR A CA 1
ATOM 753 C C . TYR A 1 96 ? 116.434 95.247 50.439 1.00 28.45 102 TYR A C 1
ATOM 754 O O . TYR A 1 96 ? 115.811 96.216 50.015 1.00 27.93 102 TYR A O 1
ATOM 763 N N . SER A 1 97 ? 117.302 94.567 49.698 1.00 28.80 103 SER A N 1
ATOM 764 C CA . SER A 1 97 ? 117.565 94.903 48.303 1.00 29.63 103 SER A CA 1
ATOM 765 C C . SER A 1 97 ? 117.294 93.679 47.447 1.00 28.03 103 SER A C 1
ATOM 766 O O . SER A 1 97 ? 117.421 92.551 47.916 1.00 27.89 103 SER A O 1
ATOM 769 N N . LEU A 1 98 ? 116.929 93.910 46.193 1.00 25.90 104 LEU A N 1
ATOM 770 C CA . LEU A 1 98 ? 116.655 92.824 45.267 1.00 26.09 104 LEU A CA 1
ATOM 771 C C . LEU A 1 98 ? 117.965 92.198 44.831 1.00 25.99 104 LEU A C 1
ATOM 772 O O . LEU A 1 98 ? 119.037 92.755 45.058 1.00 25.57 104 LEU A O 1
ATOM 777 N N . THR A 1 99 ? 117.869 91.021 44.227 1.00 25.18 105 THR A N 1
ATOM 778 C CA . THR A 1 99 ? 119.031 90.311 43.721 1.00 24.91 105 THR A CA 1
ATOM 779 C C . THR A 1 99 ? 118.660 89.924 42.295 1.00 24.78 105 THR A C 1
ATOM 780 O O . THR A 1 99 ? 117.517 90.121 41.876 1.00 26.00 105 THR A O 1
ATOM 784 N N . PRO A 1 100 ? 119.609 89.379 41.521 1.00 24.76 106 PRO A N 1
ATOM 785 C CA . PRO A 1 100 ? 119.224 89.014 40.152 1.00 24.92 106 PRO A CA 1
ATOM 786 C C . PRO A 1 100 ? 117.938 88.175 40.104 1.00 24.57 106 PRO A C 1
ATOM 787 O O . PRO A 1 100 ? 117.037 88.457 39.317 1.00 24.77 106 PRO A O 1
ATOM 791 N N . PRO A 1 101 ? 117.827 87.141 40.956 1.00 25.23 107 PRO A N 1
ATOM 792 C CA . PRO A 1 101 ? 116.614 86.308 40.952 1.00 23.91 107 PRO A CA 1
ATOM 793 C C . PRO A 1 101 ? 115.311 87.085 41.170 1.00 22.83 107 PRO A C 1
ATOM 794 O O . PRO A 1 101 ? 114.334 86.884 40.452 1.00 23.83 107 PRO A O 1
ATOM 798 N N . SER A 1 102 ? 115.285 87.968 42.162 1.00 22.03 108 SER A N 1
ATOM 799 C CA . SER A 1 102 ? 114.067 88.729 42.428 1.00 23.49 108 SER A CA 1
ATOM 800 C C . SER A 1 102 ? 113.799 89.816 41.387 1.00 25.03 108 SER A C 1
ATOM 801 O O . SER A 1 102 ? 112.662 90.259 41.227 1.00 26.19 108 SER A O 1
ATOM 804 N N . LYS A 1 103 ? 114.829 90.243 40.664 1.00 25.31 109 LYS A N 1
ATOM 805 C CA . LYS A 1 103 ? 114.602 91.264 39.650 1.00 26.82 109 LYS A CA 1
ATOM 806 C C . LYS A 1 103 ? 113.735 90.707 38.526 1.00 27.14 109 LYS A C 1
ATOM 807 O O . LYS A 1 103 ? 113.144 91.461 37.745 1.00 26.84 109 LYS A O 1
ATOM 813 N N . LEU A 1 104 ? 113.649 89.381 38.458 1.00 25.64 110 LEU A N 1
ATOM 814 C CA . LEU A 1 104 ? 112.828 88.728 37.447 1.00 24.80 110 LEU A CA 1
ATOM 815 C C . LEU A 1 104 ? 111.368 88.854 37.854 1.00 24.52 110 LEU A C 1
ATOM 816 O O . LEU A 1 104 ? 110.479 88.420 37.129 1.00 25.95 110 LEU A O 1
ATOM 821 N N . LEU A 1 105 ? 111.130 89.462 39.015 1.00 23.34 111 LEU A N 1
ATOM 822 C CA . LEU A 1 105 ? 109.775 89.653 39.520 1.00 23.54 111 LEU A CA 1
ATOM 823 C C . LEU A 1 105 ? 109.264 91.074 39.315 1.00 24.32 111 LEU A C 1
ATOM 824 O O . LEU A 1 105 ? 108.129 91.389 39.682 1.00 26.70 111 LEU A O 1
ATOM 829 N N . ILE A 1 106 ? 110.092 91.931 38.728 1.00 22.93 112 ILE A N 1
ATOM 830 C CA . ILE A 1 106 ? 109.687 93.309 38.485 1.00 24.62 112 ILE A CA 1
ATOM 831 C C . ILE A 1 106 ? 108.777 93.374 37.259 1.00 26.00 112 ILE A C 1
ATOM 832 O O . ILE A 1 106 ? 109.216 93.178 36.127 1.00 24.12 112 ILE A O 1
ATOM 837 N N . SER A 1 107 ? 107.503 93.655 37.497 1.00 30.34 113 SER A N 1
ATOM 838 C CA . SER A 1 107 ? 106.515 93.726 36.429 1.00 35.05 113 SER A CA 1
ATOM 839 C C . SER A 1 107 ? 106.791 94.814 35.391 1.00 36.71 113 SER A C 1
ATOM 840 O O . SER A 1 107 ? 107.518 95.770 35.655 1.00 36.64 113 SER A O 1
ATOM 843 N N . GLY A 1 108 ? 106.209 94.652 34.204 1.00 38.31 114 GLY A N 1
ATOM 844 C CA . GLY A 1 108 ? 106.390 95.631 33.147 1.00 40.03 114 GLY A CA 1
ATOM 845 C C . GLY A 1 108 ? 107.766 95.627 32.506 1.00 42.63 114 GLY A C 1
ATOM 846 O O . GLY A 1 108 ? 108.100 96.534 31.747 1.00 42.85 114 GLY A O 1
ATOM 847 N N . LYS A 1 109 ? 108.567 94.614 32.819 1.00 42.58 115 LYS A N 1
ATOM 848 C CA . LYS A 1 109 ? 109.907 94.485 32.264 1.00 44.10 115 LYS A CA 1
ATOM 849 C C . LYS A 1 109 ? 109.938 93.265 31.341 1.00 44.26 115 LYS A C 1
ATOM 850 O O . LYS A 1 109 ? 109.343 92.232 31.645 1.00 45.10 115 LYS A O 1
ATOM 856 N N . PRO A 1 110 ? 110.644 93.364 30.205 1.00 43.59 116 PRO A N 1
ATOM 857 C CA . PRO A 1 110 ? 110.717 92.238 29.268 1.00 42.41 116 PRO A CA 1
ATOM 858 C C . PRO A 1 110 ? 111.162 90.932 29.928 1.00 40.82 116 PRO A C 1
ATOM 859 O O . PRO A 1 110 ? 110.982 89.849 29.369 1.00 42.68 116 PRO A O 1
ATOM 863 N N . THR A 1 111 ? 111.732 91.041 31.122 1.00 37.43 117 THR A N 1
ATOM 864 C CA . THR A 1 111 ? 112.226 89.879 31.854 1.00 34.33 117 THR A CA 1
ATOM 865 C C . THR A 1 111 ? 111.271 89.325 32.921 1.00 32.96 117 THR A C 1
ATOM 866 O O . THR A 1 111 ? 111.554 88.290 33.526 1.00 30.87 117 THR A O 1
ATOM 870 N N . CYS A 1 112 ? 110.148 90.002 33.152 1.00 30.31 118 CYS A N 1
ATOM 871 C CA . CYS A 1 112 ? 109.203 89.567 34.177 1.00 31.38 118 CYS A CA 1
ATOM 872 C C . CYS A 1 112 ? 108.648 88.157 33.989 1.00 30.67 118 CYS A C 1
ATOM 873 O O . CYS A 1 112 ? 108.072 87.841 32.954 1.00 32.10 118 CYS A O 1
ATOM 876 N N . LEU A 1 113 ? 108.817 87.317 35.006 1.00 29.12 119 LEU A N 1
ATOM 877 C CA . LEU A 1 113 ? 108.319 85.943 34.962 1.00 27.77 119 LEU A CA 1
ATOM 878 C C . LEU A 1 113 ? 107.187 85.740 35.982 1.00 26.72 119 LEU A C 1
ATOM 879 O O . LEU A 1 113 ? 106.712 84.620 36.180 1.00 26.41 119 LEU A O 1
ATOM 884 N N . SER A 1 114 ? 106.761 86.827 36.621 1.00 24.95 120 SER A N 1
ATOM 885 C CA . SER A 1 114 ? 105.697 86.775 37.629 1.00 25.41 120 SER A CA 1
ATOM 886 C C . SER A 1 114 ? 104.474 85.949 37.247 1.00 24.19 120 SER A C 1
ATOM 887 O O . SER A 1 114 ? 103.931 85.212 38.078 1.00 23.73 120 SER A O 1
ATOM 890 N N . SER A 1 115 ? 104.040 86.080 35.998 1.00 23.83 121 SER A N 1
ATOM 891 C CA . SER A 1 115 ? 102.865 85.364 35.511 1.00 25.78 121 SER A CA 1
ATOM 892 C C . SER A 1 115 ? 103.079 83.857 35.467 1.00 25.73 121 SER A C 1
ATOM 893 O O . SER A 1 115 ? 102.154 83.083 35.703 1.00 25.79 121 SER A O 1
ATOM 896 N N . ILE A 1 116 ? 104.298 83.436 35.157 1.00 26.41 122 ILE A N 1
ATOM 897 C CA . ILE A 1 116 ? 104.579 82.016 35.092 1.00 26.75 122 ILE A CA 1
ATOM 898 C C . ILE A 1 116 ? 104.600 81.439 36.500 1.00 26.82 122 ILE A C 1
ATOM 899 O O . ILE A 1 116 ? 104.060 80.357 36.747 1.00 25.69 122 ILE A O 1
ATOM 904 N N . VAL A 1 117 ? 105.205 82.165 37.433 1.00 25.88 123 VAL A N 1
ATOM 905 C CA . VAL A 1 117 ? 105.250 81.678 38.802 1.00 25.53 123 VAL A CA 1
ATOM 906 C C . VAL A 1 117 ? 103.822 81.612 39.357 1.00 23.65 123 VAL A C 1
ATOM 907 O O . VAL A 1 117 ? 103.489 80.698 40.103 1.00 24.01 123 VAL A O 1
ATOM 911 N N . LYS A 1 118 ? 102.977 82.569 38.976 1.00 23.25 124 LYS A N 1
ATOM 912 C CA . LYS A 1 118 ? 101.596 82.598 39.461 1.00 21.59 124 LYS A CA 1
ATOM 913 C C . LYS A 1 118 ? 100.805 81.391 38.972 1.00 20.41 124 LYS A C 1
ATOM 914 O O . LYS A 1 118 ? 100.092 80.750 39.742 1.00 17.06 124 LYS A O 1
ATOM 920 N N . GLY A 1 119 ? 100.941 81.082 37.688 1.00 18.63 125 GLY A N 1
ATOM 921 C CA . GLY A 1 119 ? 100.224 79.951 37.133 1.00 18.03 125 GLY A CA 1
ATOM 922 C C . GLY A 1 119 ? 100.775 78.593 37.538 1.00 18.44 125 GLY A C 1
ATOM 923 O O . GLY A 1 119 ? 100.019 77.685 37.880 1.00 17.06 125 GLY A O 1
ATOM 924 N N . ALA A 1 120 ? 102.093 78.441 37.487 1.00 19.58 126 ALA A N 1
ATOM 925 C CA . ALA A 1 120 ? 102.722 77.176 37.858 1.00 19.32 126 ALA A CA 1
ATOM 926 C C . ALA A 1 120 ? 102.398 76.816 39.292 1.00 18.17 126 ALA A C 1
ATOM 927 O O . ALA A 1 120 ? 102.452 75.654 39.656 1.00 21.36 126 ALA A O 1
ATOM 929 N N . LEU A 1 121 ? 102.060 77.809 40.106 1.00 19.91 127 LEU A N 1
ATOM 930 C CA . LEU A 1 121 ? 101.748 77.562 41.514 1.00 20.92 127 LEU A CA 1
ATOM 931 C C . LEU A 1 121 ? 100.305 77.927 41.880 1.00 20.67 127 LEU A C 1
ATOM 932 O O . LEU A 1 121 ? 99.996 78.197 43.041 1.00 21.34 127 LEU A O 1
ATOM 937 N N . HIS A 1 122 ? 99.430 77.945 40.882 1.00 19.88 128 HIS A N 1
ATOM 938 C CA . HIS A 1 122 ? 98.019 78.264 41.095 1.00 22.28 128 HIS A CA 1
ATOM 939 C C . HIS A 1 122 ? 97.321 76.997 41.619 1.00 21.61 128 HIS A C 1
ATOM 940 O O . HIS A 1 122 ? 97.798 75.890 41.401 1.00 23.29 128 HIS A O 1
ATOM 947 N N . PRO A 1 123 ? 96.201 77.146 42.341 1.00 22.22 129 PRO A N 1
ATOM 948 C CA . PRO A 1 123 ? 95.519 75.945 42.843 1.00 21.42 129 PRO A CA 1
ATOM 949 C C . PRO A 1 123 ? 95.214 74.944 41.728 1.00 20.40 129 PRO A C 1
ATOM 950 O O . PRO A 1 123 ? 95.290 73.736 41.935 1.00 20.29 129 PRO A O 1
ATOM 954 N N . SER A 1 124 ? 94.876 75.449 40.545 1.00 19.72 130 SER A N 1
ATOM 955 C CA . SER A 1 124 ? 94.555 74.573 39.416 1.00 21.42 130 SER A CA 1
ATOM 956 C C . SER A 1 124 ? 95.754 73.732 38.982 1.00 21.77 130 SER A C 1
ATOM 957 O O . SER A 1 124 ? 95.586 72.712 38.308 1.00 23.29 130 SER A O 1
ATOM 960 N N . SER A 1 125 ? 96.957 74.160 39.367 1.00 20.77 131 SER A N 1
ATOM 961 C CA . SER A 1 125 ? 98.190 73.432 39.042 1.00 20.01 131 SER A CA 1
ATOM 962 C C . SER A 1 125 ? 98.590 72.466 40.160 1.00 20.72 131 SER A C 1
ATOM 963 O O . SER A 1 125 ? 99.182 71.417 39.903 1.00 19.42 131 SER A O 1
ATOM 966 N N . LEU A 1 126 ? 98.253 72.813 41.398 1.00 20.00 132 LEU A N 1
ATOM 967 C CA . LEU A 1 126 ? 98.663 72.000 42.540 1.00 22.99 132 LEU A CA 1
ATOM 968 C C . LEU A 1 126 ? 97.660 71.094 43.247 1.00 22.02 132 LEU A C 1
ATOM 969 O O . LEU A 1 126 ? 98.036 70.026 43.729 1.00 24.64 132 LEU A O 1
ATOM 974 N N . ASP A 1 127 ? 96.405 71.516 43.339 1.00 20.15 133 ASP A N 1
ATOM 975 C CA . ASP A 1 127 ? 95.392 70.737 44.049 1.00 21.38 133 ASP A CA 1
ATOM 976 C C . ASP A 1 127 ? 95.216 69.278 43.619 1.00 19.71 133 ASP A C 1
ATOM 977 O O . ASP A 1 127 ? 94.872 68.433 44.442 1.00 21.44 133 ASP A O 1
ATOM 982 N N . MET A 1 128 ? 95.464 68.976 42.350 1.00 18.50 134 MET A N 1
ATOM 983 C CA . MET A 1 128 ? 95.298 67.613 41.836 1.00 18.61 134 MET A CA 1
ATOM 984 C C . MET A 1 128 ? 96.165 66.552 42.534 1.00 19.80 134 MET A C 1
ATOM 985 O O . MET A 1 128 ? 95.847 65.355 42.498 1.00 17.45 134 MET A O 1
ATOM 990 N N . TRP A 1 129 ? 97.256 66.977 43.166 1.00 20.24 135 TRP A N 1
ATOM 991 C CA . TRP A 1 129 ? 98.138 66.015 43.829 1.00 20.83 135 TRP A CA 1
ATOM 992 C C . TRP A 1 129 ? 97.475 65.187 44.919 1.00 20.56 135 TRP A C 1
ATOM 993 O O . TRP A 1 129 ? 97.990 64.132 45.295 1.00 21.00 135 TRP A O 1
ATOM 1004 N N . SER A 1 130 ? 96.331 65.646 45.420 1.00 20.18 136 SER A N 1
ATOM 1005 C CA . SER A 1 130 ? 95.634 64.897 46.458 1.00 20.11 136 SER A CA 1
ATOM 1006 C C . SER A 1 130 ? 95.055 63.608 45.873 1.00 20.72 136 SER A C 1
ATOM 1007 O O . SER A 1 130 ? 94.681 62.703 46.611 1.00 19.62 136 SER A O 1
ATOM 1010 N N . SER A 1 131 ? 94.995 63.527 44.546 1.00 20.81 137 SER A N 1
ATOM 1011 C CA . SER A 1 131 ? 94.463 62.343 43.871 1.00 22.11 137 SER A CA 1
ATOM 1012 C C . SER A 1 131 ? 95.566 61.404 43.383 1.00 20.71 137 SER A C 1
ATOM 1013 O O . SER A 1 131 ? 95.290 60.435 42.680 1.00 21.13 137 SER A O 1
ATOM 1016 N N . SER A 1 132 ? 96.809 61.680 43.759 1.00 19.78 138 SER A N 1
ATOM 1017 C CA . SER A 1 132 ? 97.932 60.861 43.303 1.00 21.07 138 SER A CA 1
ATOM 1018 C C . SER A 1 132 ? 97.858 59.365 43.607 1.00 20.61 138 SER A C 1
ATOM 1019 O O . SER A 1 132 ? 98.153 58.549 42.742 1.00 22.95 138 SER A O 1
ATOM 1022 N N . LYS A 1 133 ? 97.470 58.993 44.819 1.00 22.69 139 LYS A N 1
ATOM 1023 C CA . LYS A 1 133 ? 97.393 57.574 45.163 1.00 24.53 139 LYS A CA 1
ATOM 1024 C C . LYS A 1 133 ? 96.357 56.855 44.304 1.00 26.38 139 LYS A C 1
ATOM 1025 O O . LYS A 1 133 ? 96.613 55.785 43.737 1.00 27.14 139 LYS A O 1
ATOM 1031 N N . LYS A 1 134 ? 95.179 57.452 44.217 1.00 27.81 140 LYS A N 1
ATOM 1032 C CA . LYS A 1 134 ? 94.094 56.889 43.426 1.00 30.33 140 LYS A CA 1
ATOM 1033 C C . LYS A 1 134 ? 94.524 56.789 41.964 1.00 28.03 140 LYS A C 1
ATOM 1034 O O . LYS A 1 134 ? 94.136 55.859 41.253 1.00 25.76 140 LYS A O 1
ATOM 1040 N N . TRP A 1 135 ? 95.346 57.747 41.538 1.00 25.59 141 TRP A N 1
ATOM 1041 C CA . TRP A 1 135 ? 95.840 57.818 40.166 1.00 24.68 141 TRP A CA 1
ATOM 1042 C C . TRP A 1 135 ? 96.757 56.651 39.784 1.00 25.39 141 TRP A C 1
ATOM 1043 O O . TRP A 1 135 ? 96.679 56.122 38.674 1.00 25.48 141 TRP A O 1
ATOM 1054 N N . PHE A 1 136 ? 97.632 56.261 40.701 1.00 24.36 142 PHE A N 1
ATOM 1055 C CA . PHE A 1 136 ? 98.546 55.155 40.456 1.00 23.97 142 PHE A CA 1
ATOM 1056 C C . PHE A 1 136 ? 97.819 53.800 40.431 1.00 25.02 142 PHE A C 1
ATOM 1057 O O . PHE A 1 136 ? 98.178 52.907 39.658 1.00 24.11 142 PHE A O 1
ATOM 1065 N N . ASN A 1 137 ? 96.805 53.656 41.285 1.00 23.50 143 ASN A N 1
ATOM 1066 C CA . ASN A 1 137 ? 96.066 52.404 41.418 1.00 23.13 143 ASN A CA 1
ATOM 1067 C C . ASN A 1 137 ? 94.837 52.175 40.545 1.00 23.76 143 ASN A C 1
ATOM 1068 O O . ASN A 1 137 ? 94.165 51.152 40.689 1.00 22.63 143 ASN A O 1
ATOM 1073 N N . GLU A 1 138 ? 94.536 53.098 39.640 1.00 24.33 144 GLU A N 1
ATOM 1074 C CA . GLU A 1 138 ? 93.370 52.919 38.782 1.00 26.75 144 GLU A CA 1
ATOM 1075 C C . GLU A 1 138 ? 93.706 52.207 37.474 1.00 27.45 144 GLU A C 1
ATOM 1076 O O . GLU A 1 138 ? 94.875 51.991 37.143 1.00 28.25 144 GLU A O 1
ATOM 1082 N N . ASP A 1 139 ? 92.668 51.836 36.735 1.00 26.80 145 ASP A N 1
ATOM 1083 C CA . ASP A 1 139 ? 92.852 51.149 35.466 1.00 26.72 145 ASP A CA 1
ATOM 1084 C C . ASP A 1 139 ? 92.714 52.108 34.296 1.00 27.70 145 ASP A C 1
ATOM 1085 O O . ASP A 1 139 ? 92.972 51.740 33.153 1.00 28.74 145 ASP A O 1
ATOM 1090 N N . LYS A 1 140 ? 92.314 53.345 34.580 1.00 26.71 146 LYS A N 1
ATOM 1091 C CA . LYS A 1 140 ? 92.143 54.325 33.522 1.00 27.58 146 LYS A CA 1
ATOM 1092 C C . LYS A 1 140 ? 93.408 55.102 33.176 1.00 26.74 146 LYS A C 1
ATOM 1093 O O . LYS A 1 140 ? 94.085 55.633 34.054 1.00 24.27 146 LYS A O 1
ATOM 1099 N N . GLU A 1 141 ? 93.709 55.167 31.882 1.00 26.77 147 GLU A N 1
ATOM 1100 C CA . GLU A 1 141 ? 94.873 55.893 31.397 1.00 27.53 147 GLU A CA 1
ATOM 1101 C C . GLU A 1 141 ? 94.439 57.331 31.206 1.00 26.84 147 GLU A C 1
ATOM 1102 O O . GLU A 1 141 ? 93.647 57.626 30.316 1.00 27.56 147 GLU A O 1
ATOM 1108 N N . GLN A 1 142 ? 94.948 58.216 32.057 1.00 25.58 148 GLN A N 1
ATOM 1109 C CA . GLN A 1 142 ? 94.603 59.630 31.999 1.00 24.01 148 GLN A CA 1
ATOM 1110 C C . GLN A 1 142 ? 95.632 60.434 32.783 1.00 22.90 148 GLN A C 1
ATOM 1111 O O . GLN A 1 142 ? 96.452 59.862 33.507 1.00 23.12 148 GLN A O 1
ATOM 1117 N N . THR A 1 143 ? 95.590 61.754 32.638 1.00 19.29 149 THR A N 1
ATOM 1118 C CA . THR A 1 143 ? 96.522 62.621 33.348 1.00 18.90 149 THR A CA 1
ATOM 1119 C C . THR A 1 143 ? 96.103 62.633 34.812 1.00 20.09 149 THR A C 1
ATOM 1120 O O . THR A 1 143 ? 95.022 62.148 35.149 1.00 21.52 149 THR A O 1
ATOM 1124 N N . LEU A 1 144 ? 96.950 63.165 35.686 1.00 18.86 150 LEU A N 1
ATOM 1125 C CA . LEU A 1 144 ? 96.598 63.226 37.096 1.00 20.13 150 LEU A CA 1
ATOM 1126 C C . LEU A 1 144 ? 95.506 64.279 37.271 1.00 21.19 150 LEU A C 1
ATOM 1127 O O . LEU A 1 144 ? 94.650 64.164 38.148 1.00 19.93 150 LEU A O 1
ATOM 1132 N N . PHE A 1 145 ? 95.533 65.299 36.419 1.00 22.94 151 PHE A N 1
ATOM 1133 C CA . PHE A 1 145 ? 94.531 66.356 36.479 1.00 24.36 151 PHE A CA 1
ATOM 1134 C C . PHE A 1 145 ? 93.163 65.777 36.142 1.00 24.27 151 PHE A C 1
ATOM 1135 O O . PHE A 1 145 ? 92.176 66.071 36.807 1.00 26.93 151 PHE A O 1
ATOM 1143 N N . GLU A 1 146 ? 93.109 64.953 35.100 1.00 24.69 152 GLU A N 1
ATOM 1144 C CA . GLU A 1 146 ? 91.853 64.332 34.690 1.00 26.38 152 GLU A CA 1
ATOM 1145 C C . GLU A 1 146 ? 91.340 63.398 35.785 1.00 25.04 152 GLU A C 1
ATOM 1146 O O . GLU A 1 146 ? 90.139 63.322 36.040 1.00 25.34 152 GLU A O 1
ATOM 1152 N N . CYS A 1 147 ? 92.254 62.688 36.436 1.00 24.99 153 CYS A N 1
ATOM 1153 C CA . CYS A 1 147 ? 91.878 61.774 37.503 1.00 24.16 153 CYS A CA 1
ATOM 1154 C C . CYS A 1 147 ? 91.304 62.521 38.710 1.00 24.63 153 CYS A C 1
ATOM 1155 O O . CYS A 1 147 ? 90.395 62.039 39.388 1.00 23.91 153 CYS A O 1
ATOM 1158 N N . ALA A 1 148 ? 91.832 63.708 38.970 1.00 25.56 154 ALA A N 1
ATOM 1159 C CA . ALA A 1 148 ? 91.386 64.498 40.106 1.00 28.41 154 ALA A CA 1
ATOM 1160 C C . ALA A 1 148 ? 90.120 65.310 39.874 1.00 28.92 154 ALA A C 1
ATOM 1161 O O . ALA A 1 148 ? 89.336 65.505 40.802 1.00 29.07 154 ALA A O 1
ATOM 1163 N N . THR A 1 149 ? 89.914 65.778 38.647 1.00 28.43 155 THR A N 1
ATOM 1164 C CA . THR A 1 149 ? 88.749 66.607 38.347 1.00 30.17 155 THR A CA 1
ATOM 1165 C C . THR A 1 149 ? 87.696 65.966 37.451 1.00 31.24 155 THR A C 1
ATOM 1166 O O . THR A 1 149 ? 86.536 66.359 37.481 1.00 31.32 155 THR A O 1
ATOM 1170 N N . GLY A 1 150 ? 88.098 64.991 36.647 1.00 32.32 156 GLY A N 1
ATOM 1171 C CA . GLY A 1 150 ? 87.150 64.350 35.757 1.00 33.56 156 GLY A CA 1
ATOM 1172 C C . GLY A 1 150 ? 87.151 64.997 34.382 1.00 35.10 156 GLY A C 1
ATOM 1173 O O . GLY A 1 150 ? 86.432 64.558 33.481 1.00 36.93 156 GLY A O 1
ATOM 1174 N N . GLU A 1 151 ? 87.949 66.049 34.217 1.00 33.29 157 GLU A N 1
ATOM 1175 C CA . GLU A 1 151 ? 88.043 66.733 32.932 1.00 33.34 157 GLU A CA 1
ATOM 1176 C C . GLU A 1 151 ? 89.492 67.101 32.641 1.00 31.53 157 GLU A C 1
ATOM 1177 O O . GLU A 1 151 ? 90.282 67.288 33.570 1.00 31.68 157 GLU A O 1
ATOM 1183 N N . SER A 1 152 ? 89.840 67.190 31.358 1.00 28.78 158 SER A N 1
ATOM 1184 C CA . SER A 1 152 ? 91.208 67.528 30.959 1.00 28.81 158 SER A CA 1
ATOM 1185 C C . SER A 1 152 ? 91.532 68.932 31.424 1.00 27.49 158 SER A C 1
ATOM 1186 O O . SER A 1 152 ? 90.637 69.716 31.733 1.00 26.97 158 SER A O 1
ATOM 1189 N N . PHE A 1 153 ? 92.814 69.257 31.473 1.00 27.54 159 PHE A N 1
ATOM 1190 C CA . PHE A 1 153 ? 93.208 70.584 31.906 1.00 28.28 159 PHE A CA 1
ATOM 1191 C C . PHE A 1 153 ? 92.631 71.644 30.976 1.00 28.81 159 PHE A C 1
ATOM 1192 O O . PHE A 1 153 ? 92.118 72.664 31.422 1.00 28.23 159 PHE A O 1
ATOM 1200 N N . TRP A 1 154 ? 92.712 71.394 29.678 1.00 31.83 160 TRP A N 1
ATOM 1201 C CA . TRP A 1 154 ? 92.222 72.353 28.701 1.00 36.46 160 TRP A CA 1
ATOM 1202 C C . TRP A 1 154 ? 90.729 72.633 28.847 1.00 35.57 160 TRP A C 1
ATOM 1203 O O . TRP A 1 154 ? 90.323 73.790 28.855 1.00 34.94 160 TRP A O 1
ATOM 1214 N N . ASP A 1 155 ? 89.911 71.589 28.972 1.00 36.51 161 ASP A N 1
ATOM 1215 C CA . ASP A 1 155 ? 88.471 71.791 29.119 1.00 36.77 161 ASP A CA 1
ATOM 1216 C C . ASP A 1 155 ? 88.167 72.603 30.372 1.00 36.84 161 ASP A C 1
ATOM 1217 O O . ASP A 1 155 ? 87.240 73.415 30.390 1.00 36.98 161 ASP A O 1
ATOM 1222 N N . PHE A 1 156 ? 88.955 72.385 31.419 1.00 36.25 162 PHE A N 1
ATOM 1223 C CA . PHE A 1 156 ? 88.777 73.111 32.673 1.00 36.24 162 PHE A CA 1
ATOM 1224 C C . PHE A 1 156 ? 88.945 74.609 32.434 1.00 36.18 162 PHE A C 1
ATOM 1225 O O . PHE A 1 156 ? 88.063 75.406 32.766 1.00 36.60 162 PHE A O 1
ATOM 1233 N N . LEU A 1 157 ? 90.079 74.986 31.854 1.00 35.21 163 LEU A N 1
ATOM 1234 C CA . LEU A 1 157 ? 90.354 76.390 31.576 1.00 37.12 163 LEU A CA 1
ATOM 1235 C C . LEU A 1 157 ? 89.288 77.042 30.695 1.00 38.12 163 LEU A C 1
ATOM 1236 O O . LEU A 1 157 ? 89.065 78.246 30.788 1.00 37.24 163 LEU A O 1
ATOM 1241 N N . ASN A 1 158 ? 88.633 76.258 29.844 1.00 41.15 164 ASN A N 1
ATOM 1242 C CA . ASN A 1 158 ? 87.622 76.820 28.951 1.00 45.76 164 ASN A CA 1
ATOM 1243 C C . ASN A 1 158 ? 86.183 76.798 29.446 1.00 47.31 164 ASN A C 1
ATOM 1244 O O . ASN A 1 158 ? 85.243 76.809 28.651 1.00 48.10 164 ASN A O 1
ATOM 1249 N N . LYS A 1 159 ? 86.014 76.766 30.761 1.00 49.13 165 LYS A N 1
ATOM 1250 C CA . LYS A 1 159 ? 84.687 76.796 31.355 1.00 50.57 165 LYS A CA 1
ATOM 1251 C C . LYS A 1 159 ? 84.419 78.265 31.665 1.00 51.36 165 LYS A C 1
ATOM 1252 O O . LYS A 1 159 ? 85.350 79.021 31.948 1.00 50.70 165 LYS A O 1
ATOM 1258 N N . ASP A 1 160 ? 83.157 78.673 31.605 1.00 52.24 166 ASP A N 1
ATOM 1259 C CA . ASP A 1 160 ? 82.802 80.059 31.884 1.00 52.39 166 ASP A CA 1
ATOM 1260 C C . ASP A 1 160 ? 83.219 80.493 33.284 1.00 51.03 166 ASP A C 1
ATOM 1261 O O . ASP A 1 160 ? 83.635 81.633 33.492 1.00 51.18 166 ASP A O 1
ATOM 1266 N N . SER A 1 161 ? 83.114 79.576 34.240 1.00 50.37 167 SER A N 1
ATOM 1267 C CA . SER A 1 161 ? 83.464 79.868 35.626 1.00 48.49 167 SER A CA 1
ATOM 1268 C C . SER A 1 161 ? 84.970 79.884 35.859 1.00 46.89 167 SER A C 1
ATOM 1269 O O . SER A 1 161 ? 85.420 80.016 36.996 1.00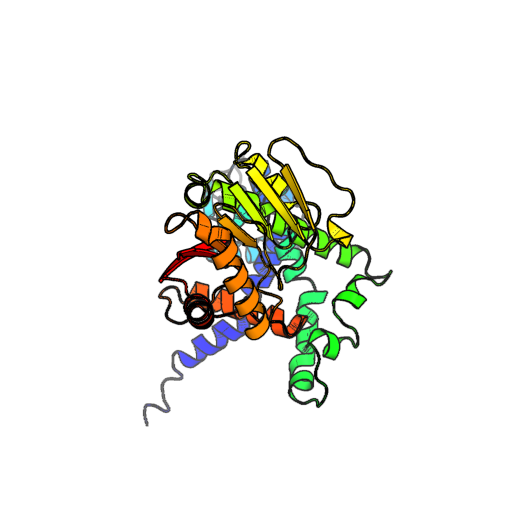 46.73 167 SER A O 1
ATOM 1272 N N . GLU A 1 162 ? 85.745 79.744 34.790 1.00 45.09 168 GLU A N 1
ATOM 1273 C CA . GLU A 1 162 ? 87.201 79.732 34.906 1.00 43.32 168 GLU A CA 1
ATOM 1274 C C . GLU A 1 162 ? 87.839 80.752 33.971 1.00 42.21 168 GLU A C 1
ATOM 1275 O O . GLU A 1 162 ? 89.018 80.655 33.631 1.00 41.64 168 GLU A O 1
ATOM 1281 N N . SER A 1 163 ? 87.035 81.731 33.571 1.00 40.48 169 SER A N 1
ATOM 1282 C CA . SER A 1 163 ? 87.451 82.799 32.674 1.00 37.44 169 SER A CA 1
ATOM 1283 C C . SER A 1 163 ? 88.785 83.437 33.053 1.00 34.52 169 SER A C 1
ATOM 1284 O O . SER A 1 163 ? 89.656 83.621 32.207 1.00 31.56 169 SER A O 1
ATOM 1287 N N . SER A 1 164 ? 88.930 83.783 34.326 1.00 33.39 170 SER A N 1
ATOM 1288 C CA . SER A 1 164 ? 90.147 84.417 34.817 1.00 34.24 170 SER A CA 1
ATOM 1289 C C . SER A 1 164 ? 91.341 83.464 34.848 1.00 32.25 170 SER A C 1
ATOM 1290 O O . SER A 1 164 ? 92.479 83.880 34.634 1.00 31.26 170 SER A O 1
ATOM 1293 N N . THR A 1 165 ? 91.079 82.187 35.102 1.00 32.10 171 THR A N 1
ATOM 1294 C CA . THR A 1 165 ? 92.141 81.190 35.147 1.00 32.58 171 THR A CA 1
ATOM 1295 C C . THR A 1 165 ? 92.750 81.052 33.757 1.00 32.18 171 THR A C 1
ATOM 1296 O O . THR A 1 165 ? 93.969 81.022 33.612 1.00 32.51 171 THR A O 1
ATOM 1300 N N . LEU A 1 166 ? 91.898 80.984 32.738 1.00 32.14 172 LEU A N 1
ATOM 1301 C CA . LEU A 1 166 ? 92.359 80.863 31.354 1.00 33.06 172 LEU A CA 1
ATOM 1302 C C . LEU A 1 166 ? 93.229 82.048 30.947 1.00 33.40 172 LEU A C 1
ATOM 1303 O O . LEU A 1 166 ? 94.257 81.875 30.289 1.00 33.19 172 LEU A O 1
ATOM 1308 N N . SER A 1 167 ? 92.807 83.253 31.322 1.00 33.24 173 SER A N 1
ATOM 1309 C CA . SER A 1 167 ? 93.578 84.441 30.984 1.00 33.76 173 SER A CA 1
ATOM 1310 C C . SER A 1 167 ? 94.909 84.407 31.731 1.00 31.62 173 SER A C 1
ATOM 1311 O O . SER A 1 167 ? 95.924 84.867 31.211 1.00 31.15 173 SER A O 1
ATOM 1314 N N . MET A 1 168 ? 94.899 83.853 32.946 1.00 29.81 174 MET A N 1
ATOM 1315 C CA . MET A 1 168 ? 96.119 83.729 33.743 1.00 28.68 174 MET A CA 1
ATOM 1316 C C . MET A 1 168 ? 97.073 82.793 33.005 1.00 27.94 174 MET A C 1
ATOM 1317 O O . MET A 1 168 ? 98.275 83.047 32.918 1.00 27.00 174 MET A O 1
ATOM 1322 N N . PHE A 1 169 ? 96.520 81.708 32.473 1.00 26.57 175 PHE A N 1
ATOM 1323 C CA . PHE A 1 169 ? 97.310 80.733 31.739 1.00 27.44 175 PHE A CA 1
ATOM 1324 C C . PHE A 1 169 ? 97.884 81.331 30.459 1.00 28.29 175 PHE A C 1
ATOM 1325 O O . PHE A 1 169 ? 99.065 81.144 30.161 1.00 28.31 175 PHE A O 1
ATOM 1333 N N . GLN A 1 170 ? 97.067 82.061 29.707 1.00 29.64 176 GLN A N 1
ATOM 1334 C CA . GLN A 1 170 ? 97.573 82.652 28.475 1.00 32.28 176 GLN A CA 1
ATOM 1335 C C . GLN A 1 170 ? 98.566 83.787 28.735 1.00 30.84 176 GLN A C 1
ATOM 1336 O O . GLN A 1 170 ? 99.407 84.087 27.884 1.00 31.70 176 GLN A O 1
ATOM 1342 N N . ASP A 1 171 ? 98.493 84.409 29.909 1.00 29.48 177 ASP A N 1
ATOM 1343 C CA . ASP A 1 171 ? 99.453 85.463 30.228 1.00 30.41 177 ASP A CA 1
ATOM 1344 C C . ASP A 1 171 ? 100.829 84.816 30.387 1.00 29.00 177 ASP A C 1
ATOM 1345 O O . ASP A 1 171 ? 101.832 85.338 29.910 1.00 29.46 177 ASP A O 1
ATOM 1350 N N . ALA A 1 172 ? 100.864 83.670 31.059 1.00 28.20 178 ALA A N 1
ATOM 1351 C CA . ALA A 1 172 ? 102.112 82.957 31.287 1.00 28.39 178 ALA A CA 1
ATOM 1352 C C . ALA A 1 172 ? 102.707 82.457 29.981 1.00 28.73 178 ALA A C 1
ATOM 1353 O O . ALA A 1 172 ? 103.913 82.573 29.758 1.00 25.52 178 ALA A O 1
ATOM 1355 N N . MET A 1 173 ? 101.862 81.901 29.117 1.00 31.20 179 MET A N 1
ATOM 1356 C CA . MET A 1 173 ? 102.342 81.385 27.841 1.00 33.60 179 MET A CA 1
ATOM 1357 C C . MET A 1 173 ? 102.888 82.509 26.977 1.00 34.16 179 MET A C 1
ATOM 1358 O O . MET A 1 173 ? 103.951 82.373 26.377 1.00 33.58 179 MET A O 1
ATOM 1363 N N . ALA A 1 174 ? 102.169 83.627 26.926 1.00 35.21 180 ALA A N 1
ATOM 1364 C CA . ALA A 1 174 ? 102.616 84.763 26.124 1.00 35.24 180 ALA A CA 1
ATOM 1365 C C . ALA A 1 174 ? 103.935 85.285 26.682 1.00 35.45 180 ALA A C 1
ATOM 1366 O O . ALA A 1 174 ? 104.835 85.666 25.931 1.00 35.10 180 ALA A O 1
ATOM 1368 N N . SER A 1 175 ? 104.042 85.301 28.007 1.00 34.94 181 SER A N 1
ATOM 1369 C CA . SER A 1 175 ? 105.258 85.760 28.664 1.00 35.62 181 SER A CA 1
ATOM 1370 C C . SER A 1 175 ? 106.431 84.834 28.353 1.00 37.62 181 SER A C 1
ATOM 1371 O O . SER A 1 175 ? 107.565 85.285 28.182 1.00 37.26 181 SER A O 1
ATOM 1374 N N . ASP A 1 176 ? 106.149 83.537 28.276 1.00 39.25 182 ASP A N 1
ATOM 1375 C CA . ASP A 1 176 ? 107.173 82.545 27.982 1.00 41.44 182 ASP A CA 1
ATOM 1376 C C . ASP A 1 176 ? 107.723 82.695 26.564 1.00 42.76 182 ASP A C 1
ATOM 1377 O O . ASP A 1 176 ? 108.936 82.713 26.360 1.00 42.99 182 ASP A O 1
ATOM 1382 N N . SER A 1 177 ? 106.829 82.801 25.587 1.00 43.99 183 SER A N 1
ATOM 1383 C CA . SER A 1 177 ? 107.239 82.950 24.194 1.00 44.99 183 SER A CA 1
ATOM 1384 C C . SER A 1 177 ? 108.008 84.256 24.011 1.00 45.29 183 SER A C 1
ATOM 1385 O O . SER A 1 177 ? 108.901 84.355 23.170 1.00 45.06 183 SER A O 1
ATOM 1388 N N . ARG A 1 178 ? 107.647 85.253 24.811 1.00 45.83 184 ARG A N 1
ATOM 1389 C CA . ARG A 1 178 ? 108.285 86.563 24.771 1.00 46.05 184 ARG A CA 1
ATOM 1390 C C . ARG A 1 178 ? 109.751 86.441 25.180 1.00 44.58 184 ARG A C 1
ATOM 1391 O O . ARG A 1 178 ? 110.615 87.128 24.640 1.00 45.84 184 ARG A O 1
ATOM 1399 N N . MET A 1 179 ? 110.023 85.550 26.130 1.00 42.67 185 MET A N 1
ATOM 1400 C CA . MET A 1 179 ? 111.380 85.324 26.624 1.00 38.66 185 MET A CA 1
ATOM 1401 C C . MET A 1 179 ? 112.303 84.793 25.530 1.00 35.40 185 MET A C 1
ATOM 1402 O O . MET A 1 179 ? 113.527 84.765 25.694 1.00 32.85 185 MET A O 1
ATOM 1407 N N . PHE A 1 180 ? 111.720 84.354 24.418 1.00 30.99 186 PHE A N 1
ATOM 1408 C CA . PHE A 1 180 ? 112.528 83.829 23.332 1.00 28.59 186 PHE A CA 1
ATOM 1409 C C . PHE A 1 180 ? 113.380 84.948 22.752 1.00 27.19 186 PHE A C 1
ATOM 1410 O O . PHE A 1 180 ? 114.447 84.700 22.207 1.00 25.37 186 PHE A O 1
ATOM 1418 N N . LYS A 1 181 ? 112.899 86.180 22.868 1.00 27.88 187 LYS A N 1
ATOM 1419 C CA . LYS A 1 181 ? 113.644 87.332 22.372 1.00 30.08 187 LYS A CA 1
ATOM 1420 C C . LYS A 1 181 ? 114.957 87.414 23.142 1.00 30.08 187 LYS A C 1
ATOM 1421 O O . LYS A 1 181 ? 116.010 87.692 22.567 1.00 30.62 187 LYS A O 1
ATOM 1427 N N . LEU A 1 182 ? 114.887 87.167 24.445 1.00 29.02 188 LEU A N 1
ATOM 1428 C CA . LEU A 1 182 ? 116.078 87.204 25.276 1.00 30.26 188 LEU A CA 1
ATOM 1429 C C . LEU A 1 182 ? 117.043 86.117 24.817 1.00 29.65 188 LEU A C 1
ATOM 1430 O O . LEU A 1 182 ? 118.258 86.312 24.821 1.00 30.64 188 LEU A O 1
ATOM 1435 N N . VAL A 1 183 ? 116.498 84.975 24.411 1.00 28.52 189 VAL A N 1
ATOM 1436 C CA . VAL A 1 183 ? 117.324 83.875 23.926 1.00 28.06 189 VAL A CA 1
ATOM 1437 C C . VAL A 1 183 ? 118.112 84.308 22.687 1.00 28.15 189 VAL A C 1
ATOM 1438 O O . VAL A 1 183 ? 119.302 84.009 22.557 1.00 28.33 189 VAL A O 1
ATOM 1442 N N . LEU A 1 184 ? 117.441 85.014 21.783 1.00 27.73 190 LEU A N 1
ATOM 1443 C CA . LEU A 1 184 ? 118.074 85.480 20.559 1.00 29.17 190 LEU A CA 1
ATOM 1444 C C . LEU A 1 184 ? 119.165 86.492 20.873 1.00 30.71 190 LEU A C 1
ATOM 1445 O O . LEU A 1 184 ? 120.299 86.359 20.413 1.00 31.86 190 LEU A O 1
ATOM 1450 N N . GLN A 1 185 ? 118.823 87.504 21.660 1.00 31.92 191 GLN A N 1
ATOM 1451 C CA . GLN A 1 185 ? 119.790 88.530 22.030 1.00 33.16 191 GLN A CA 1
ATOM 1452 C C . GLN A 1 185 ? 121.003 87.920 22.722 1.00 32.28 191 GLN A C 1
ATOM 1453 O O . GLN A 1 185 ? 122.133 88.374 22.528 1.00 33.61 191 GLN A O 1
ATOM 1459 N N . GLU A 1 186 ? 120.763 86.881 23.517 1.00 31.14 192 GLU A N 1
ATOM 1460 C CA . GLU A 1 186 ? 121.822 86.220 24.274 1.00 29.85 192 GLU A CA 1
ATOM 1461 C C . GLU A 1 186 ? 122.657 85.217 23.475 1.00 26.85 192 GLU A C 1
ATOM 1462 O O . GLU A 1 186 ? 123.709 84.787 23.943 1.00 24.63 192 GLU A O 1
ATOM 1468 N N . ASN A 1 187 ? 122.188 84.828 22.291 1.00 25.10 193 ASN A N 1
ATOM 1469 C CA . ASN A 1 187 ? 122.933 83.872 21.467 1.00 25.73 193 ASN A CA 1
ATOM 1470 C C . ASN A 1 187 ? 123.006 84.291 19.999 1.00 25.64 193 ASN A C 1
ATOM 1471 O O . ASN A 1 187 ? 122.782 83.474 19.107 1.00 25.96 193 ASN A O 1
ATOM 1476 N N . LYS A 1 188 ? 123.320 85.559 19.750 1.00 26.03 194 LYS A N 1
ATOM 1477 C CA . LYS A 1 188 ? 123.433 86.066 18.383 1.00 28.77 194 LYS A CA 1
ATOM 1478 C C . LYS A 1 188 ? 124.342 85.154 17.549 1.00 29.09 194 LYS A C 1
ATOM 1479 O O . LYS A 1 188 ? 124.065 84.869 16.385 1.00 28.34 194 LYS A O 1
ATOM 1485 N N . ARG A 1 189 ? 125.432 84.712 18.162 1.00 30.85 195 ARG A N 1
ATOM 1486 C CA . ARG A 1 189 ? 126.407 83.835 17.522 1.00 33.81 195 ARG A CA 1
ATOM 1487 C C . ARG A 1 189 ? 125.751 82.725 16.703 1.00 34.06 195 ARG A C 1
ATOM 1488 O O . ARG A 1 189 ? 126.224 82.377 15.620 1.00 35.41 195 ARG A O 1
ATOM 1496 N N . VAL A 1 190 ? 124.658 82.180 17.222 1.00 31.77 196 VAL A N 1
ATOM 1497 C CA . VAL A 1 190 ? 123.945 81.094 16.561 1.00 29.53 196 VAL A CA 1
ATOM 1498 C C . VAL A 1 190 ? 123.356 81.437 15.191 1.00 30.56 196 VAL A C 1
ATOM 1499 O O . VAL A 1 190 ? 123.420 80.623 14.272 1.00 27.41 196 VAL A O 1
ATOM 1503 N N . PHE A 1 191 ? 122.789 82.634 15.053 1.00 32.20 197 PHE A N 1
ATOM 1504 C CA . PHE A 1 191 ? 122.169 83.043 13.795 1.00 34.66 197 PHE A CA 1
ATOM 1505 C C . PHE A 1 191 ? 122.994 84.031 12.976 1.00 37.28 197 PHE A C 1
ATOM 1506 O O . PHE A 1 191 ? 122.686 84.283 11.813 1.00 37.52 197 PHE A O 1
ATOM 1514 N N . GLU A 1 192 ? 124.045 84.573 13.582 1.00 39.83 198 GLU A N 1
ATOM 1515 C CA . GLU A 1 192 ? 124.900 85.577 12.947 1.00 41.83 198 GLU A CA 1
ATOM 1516 C C . GLU A 1 192 ? 125.348 85.347 11.502 1.00 42.33 198 GLU A C 1
ATOM 1517 O O . GLU A 1 192 ? 125.108 86.193 10.640 1.00 43.44 198 GLU A O 1
ATOM 1523 N N . GLY A 1 193 ? 126.002 84.221 11.231 1.00 42.11 199 GLY A N 1
ATOM 1524 C CA . GLY A 1 193 ? 126.467 83.961 9.877 1.00 40.20 199 GLY A CA 1
ATOM 1525 C C . GLY A 1 193 ? 125.467 83.351 8.903 1.00 39.26 199 GLY A C 1
ATOM 1526 O O . GLY A 1 193 ? 125.866 82.775 7.893 1.00 39.08 199 GLY A O 1
ATOM 1527 N N . LEU A 1 194 ? 124.172 83.483 9.181 1.00 36.84 200 LEU A N 1
ATOM 1528 C CA . LEU A 1 194 ? 123.155 82.916 8.300 1.00 34.92 200 LEU A CA 1
ATOM 1529 C C . LEU A 1 194 ? 122.570 83.913 7.309 1.00 33.55 200 LEU A C 1
ATOM 1530 O O . LEU A 1 194 ? 122.410 85.092 7.616 1.00 33.97 200 LEU A O 1
ATOM 1535 N N . GLU A 1 195 ? 122.248 83.432 6.114 1.00 31.85 201 GLU A N 1
ATOM 1536 C CA . GLU A 1 195 ? 121.639 84.287 5.105 1.00 32.41 201 GLU A CA 1
ATOM 1537 C C . GLU A 1 195 ? 120.142 84.026 5.084 1.00 28.71 201 GLU A C 1
ATOM 1538 O O . GLU A 1 195 ? 119.346 84.946 4.897 1.00 27.07 201 GLU A O 1
ATOM 1544 N N . SER A 1 196 ? 119.769 82.766 5.291 1.00 26.88 202 SER A N 1
ATOM 1545 C CA . SER A 1 196 ? 118.364 82.366 5.271 1.00 25.92 202 SER A CA 1
ATOM 1546 C C . SER A 1 196 ? 117.995 81.418 6.405 1.00 24.05 202 SER A C 1
ATOM 1547 O O . SER A 1 196 ? 118.851 80.722 6.950 1.00 24.31 202 SER A O 1
ATOM 1550 N N . LEU A 1 197 ? 116.710 81.386 6.743 1.00 22.46 203 LEU A N 1
ATOM 1551 C CA . LEU A 1 197 ? 116.212 80.505 7.794 1.00 22.42 203 LEU A CA 1
ATOM 1552 C C . LEU A 1 197 ? 114.750 80.122 7.583 1.00 21.39 203 LEU A C 1
ATOM 1553 O O . LEU A 1 197 ? 113.929 80.946 7.180 1.00 22.08 203 LEU A O 1
ATOM 1558 N N . VAL A 1 198 ? 114.430 78.862 7.849 1.00 20.15 204 VAL A N 1
ATOM 1559 C CA . VAL A 1 198 ? 113.055 78.398 7.723 1.00 19.60 204 VAL A CA 1
ATOM 1560 C C . VAL A 1 198 ? 112.531 77.997 9.098 1.00 19.79 204 VAL A C 1
ATOM 1561 O O . VAL A 1 198 ? 113.083 77.122 9.770 1.00 20.06 204 VAL A O 1
ATOM 1565 N N . ASP A 1 199 ? 111.465 78.668 9.509 1.00 21.30 205 ASP A N 1
ATOM 1566 C CA . ASP A 1 199 ? 110.830 78.441 10.796 1.00 21.50 205 ASP A CA 1
ATOM 1567 C C . ASP A 1 199 ? 109.727 77.410 10.586 1.00 22.87 205 ASP A C 1
ATOM 1568 O O . ASP A 1 199 ? 108.644 77.744 10.115 1.00 23.29 205 ASP A O 1
ATOM 1573 N N . VAL A 1 200 ? 110.022 76.152 10.915 1.00 25.13 206 VAL A N 1
ATOM 1574 C CA . VAL A 1 200 ? 109.068 75.054 10.754 1.00 24.68 206 VAL A CA 1
ATOM 1575 C C . VAL A 1 200 ? 108.002 75.112 11.838 1.00 26.88 206 VAL A C 1
ATOM 1576 O O . VAL A 1 200 ? 108.312 75.253 13.026 1.00 27.71 206 VAL A O 1
ATOM 1580 N N . GLY A 1 201 ? 106.742 75.003 11.427 1.00 27.98 207 GLY A N 1
ATOM 1581 C CA . GLY A 1 201 ? 105.657 75.079 12.387 1.00 27.58 207 GLY A CA 1
ATOM 1582 C C . GLY A 1 201 ? 105.589 76.503 12.907 1.00 28.78 207 GLY A C 1
ATOM 1583 O O . GLY A 1 201 ? 105.147 76.746 14.026 1.00 27.61 207 GLY A O 1
ATOM 1584 N N . GLY A 1 202 ? 106.022 77.448 12.077 1.00 29.04 208 GLY A N 1
ATOM 1585 C CA . GLY A 1 202 ? 106.031 78.848 12.468 1.00 29.65 208 GLY A CA 1
ATOM 1586 C C . GLY A 1 202 ? 104.675 79.517 12.567 1.00 31.33 208 GLY A C 1
ATOM 1587 O O . GLY A 1 202 ? 104.587 80.702 12.893 1.00 30.92 208 GLY A O 1
ATOM 1588 N N . GLY A 1 203 ? 103.617 78.764 12.283 1.00 32.81 209 GLY A N 1
ATOM 1589 C CA . GLY A 1 203 ? 102.272 79.307 12.359 1.00 32.08 209 GLY A CA 1
ATOM 1590 C C . GLY A 1 203 ? 102.059 80.554 11.524 1.00 33.03 209 GLY A C 1
ATOM 1591 O O . GLY A 1 203 ? 102.379 80.580 10.333 1.00 34.06 209 GLY A O 1
ATOM 1592 N N . THR A 1 204 ? 101.515 81.592 12.149 1.00 32.36 210 THR A N 1
ATOM 1593 C CA . THR A 1 204 ? 101.252 82.847 11.460 1.00 31.94 210 THR A CA 1
ATOM 1594 C C . THR A 1 204 ? 102.473 83.760 11.432 1.00 31.69 210 THR A C 1
ATOM 1595 O O . THR A 1 204 ? 102.394 84.892 10.949 1.00 32.14 210 THR A O 1
ATOM 1599 N N . GLY A 1 205 ? 103.593 83.283 11.971 1.00 29.56 211 GLY A N 1
ATOM 1600 C CA . GLY A 1 205 ? 104.811 84.079 11.952 1.00 29.35 211 GLY A CA 1
ATOM 1601 C C . GLY A 1 205 ? 105.252 84.831 13.200 1.00 28.38 211 GLY A C 1
ATOM 1602 O O . GLY A 1 205 ? 106.178 85.639 13.123 1.00 28.83 211 GLY A O 1
ATOM 1603 N N . GLY A 1 206 ? 104.619 84.571 14.342 1.00 26.88 212 GLY A N 1
ATOM 1604 C CA . GLY A 1 206 ? 104.992 85.260 15.574 1.00 25.61 212 GLY A CA 1
ATOM 1605 C C . GLY A 1 206 ? 106.449 85.113 15.998 1.00 25.91 212 GLY A C 1
ATOM 1606 O O . GLY A 1 206 ? 107.052 86.049 16.518 1.00 28.84 212 GLY A O 1
ATOM 1607 N N . VAL A 1 207 ? 107.025 83.940 15.777 1.00 25.14 213 VAL A N 1
ATOM 1608 C CA . VAL A 1 207 ? 108.411 83.692 16.138 1.00 24.61 213 VAL A CA 1
ATOM 1609 C C . VAL A 1 207 ? 109.381 84.359 15.160 1.00 25.93 213 VAL A C 1
ATOM 1610 O O . VAL A 1 207 ? 110.397 84.926 15.566 1.00 25.41 213 VAL A O 1
ATOM 1614 N N . THR A 1 208 ? 109.069 84.294 13.872 1.00 26.39 214 THR A N 1
ATOM 1615 C CA . THR A 1 208 ? 109.923 84.917 12.869 1.00 28.36 214 THR A CA 1
ATOM 1616 C C . THR A 1 208 ? 109.937 86.434 13.045 1.00 28.64 214 THR A C 1
ATOM 1617 O O . THR A 1 208 ? 110.894 87.106 12.664 1.00 28.96 214 THR A O 1
ATOM 1621 N N . LYS A 1 209 ? 108.872 86.968 13.629 1.00 30.19 215 LYS A N 1
ATOM 1622 C CA . LYS A 1 209 ? 108.778 88.403 13.851 1.00 33.01 215 LYS A CA 1
ATOM 1623 C C . LYS A 1 209 ? 109.803 88.813 14.907 1.00 32.41 215 LYS A C 1
ATOM 1624 O O . LYS A 1 209 ? 110.466 89.845 14.771 1.00 31.88 215 LYS A O 1
ATOM 1630 N N . LEU A 1 210 ? 109.943 87.998 15.949 1.00 31.47 216 LEU A N 1
ATOM 1631 C CA . LEU A 1 210 ? 110.918 88.274 17.008 1.00 31.46 216 LEU A CA 1
ATOM 1632 C C . LEU A 1 210 ? 112.319 88.132 16.420 1.00 30.89 216 LEU A C 1
ATOM 1633 O O . LEU A 1 210 ? 113.225 88.910 16.722 1.00 29.26 216 LEU A O 1
ATOM 1638 N N . ILE A 1 211 ? 112.484 87.112 15.587 1.00 30.24 217 ILE A N 1
ATOM 1639 C CA . ILE A 1 211 ? 113.752 86.855 14.931 1.00 27.30 217 ILE A CA 1
ATOM 1640 C C . ILE A 1 211 ? 114.145 88.078 14.110 1.00 27.52 217 ILE A C 1
ATOM 1641 O O . ILE A 1 211 ? 115.310 88.476 14.097 1.00 27.49 217 ILE A O 1
ATOM 1646 N N . HIS A 1 212 ? 113.172 88.690 13.443 1.00 26.53 218 HIS A N 1
ATOM 1647 C CA . HIS A 1 212 ? 113.472 89.858 12.626 1.00 28.73 218 HIS A CA 1
ATOM 1648 C C . HIS A 1 212 ? 113.807 91.085 13.457 1.00 29.60 218 HIS A C 1
ATOM 1649 O O . HIS A 1 212 ? 114.552 91.957 13.007 1.00 30.35 218 HIS A O 1
ATOM 1656 N N . GLU A 1 213 ? 113.263 91.155 14.666 1.00 31.06 219 GLU A N 1
ATOM 1657 C CA . GLU A 1 213 ? 113.542 92.280 15.546 1.00 31.49 219 GLU A CA 1
ATOM 1658 C C . GLU A 1 213 ? 115.032 92.309 15.884 1.00 32.11 219 GLU A C 1
ATOM 1659 O O . GLU A 1 213 ? 115.586 93.366 16.208 1.00 31.90 219 GLU A O 1
ATOM 1665 N N . ILE A 1 214 ? 115.678 91.148 15.800 1.00 29.81 220 ILE A N 1
ATOM 1666 C CA . ILE A 1 214 ? 117.100 91.046 16.112 1.00 29.52 220 ILE A CA 1
ATOM 1667 C C . ILE A 1 214 ? 117.974 90.920 14.866 1.00 28.39 220 ILE A C 1
ATOM 1668 O O . ILE A 1 214 ? 119.098 91.421 14.844 1.00 27.65 220 ILE A O 1
ATOM 1673 N N . PHE A 1 215 ? 117.458 90.252 13.838 1.00 27.79 221 PHE A N 1
ATOM 1674 C CA . PHE A 1 215 ? 118.194 90.061 12.589 1.00 27.07 221 PHE A CA 1
ATOM 1675 C C . PHE A 1 215 ? 117.332 90.490 11.398 1.00 26.08 221 PHE A C 1
ATOM 1676 O O . PHE A 1 215 ? 116.887 89.656 10.605 1.00 26.29 221 PHE A O 1
ATOM 1684 N N . PRO A 1 216 ? 117.096 91.802 11.248 1.00 24.97 222 PRO A N 1
ATOM 1685 C CA . PRO A 1 216 ? 116.277 92.319 10.145 1.00 24.88 222 PRO A CA 1
ATOM 1686 C C . PRO A 1 216 ? 116.716 91.967 8.719 1.00 25.97 222 PRO A C 1
ATOM 1687 O O . PRO A 1 216 ? 115.939 92.127 7.771 1.00 26.44 222 PRO A O 1
ATOM 1691 N N . HIS A 1 217 ? 117.941 91.479 8.560 1.00 25.60 223 HIS A N 1
ATOM 1692 C CA . HIS A 1 217 ? 118.448 91.145 7.230 1.00 26.04 223 HIS A CA 1
ATOM 1693 C C . HIS A 1 217 ? 118.354 89.664 6.898 1.00 27.04 223 HIS A C 1
ATOM 1694 O O . HIS A 1 217 ? 118.546 89.264 5.746 1.00 26.32 223 HIS A O 1
ATOM 1701 N N . LEU A 1 218 ? 118.064 88.852 7.907 1.00 27.24 224 LEU A N 1
ATOM 1702 C CA . LEU A 1 218 ? 117.954 87.418 7.704 1.00 27.52 224 LEU A CA 1
ATOM 1703 C C . LEU A 1 218 ? 116.689 87.094 6.908 1.00 27.97 224 LEU A C 1
ATOM 1704 O O . LEU A 1 218 ? 115.600 87.538 7.256 1.00 27.41 224 LEU A O 1
ATOM 1709 N N . LYS A 1 219 ? 116.846 86.340 5.825 1.00 27.99 225 LYS A N 1
ATOM 1710 C CA . LYS A 1 219 ? 115.707 85.941 5.005 1.00 29.26 225 LYS A CA 1
ATOM 1711 C C . LYS A 1 219 ? 115.018 84.781 5.724 1.00 27.87 225 LYS A C 1
ATOM 1712 O O . LYS A 1 219 ? 115.577 83.689 5.833 1.00 24.66 225 LYS A O 1
ATOM 1718 N N . CYS A 1 220 ? 113.818 85.029 6.238 1.00 25.60 226 CYS A N 1
ATOM 1719 C CA . CYS A 1 220 ? 113.082 83.998 6.951 1.00 27.18 226 CYS A CA 1
ATOM 1720 C C . CYS A 1 220 ? 111.884 83.471 6.167 1.00 27.43 226 CYS A C 1
ATOM 1721 O O . CYS A 1 220 ? 111.175 84.228 5.500 1.00 29.50 226 CYS A O 1
ATOM 1724 N N . THR A 1 221 ? 111.675 82.163 6.253 1.00 25.58 227 THR A N 1
ATOM 1725 C CA . THR A 1 221 ? 110.556 81.504 5.596 1.00 23.35 227 THR A CA 1
ATOM 1726 C C . THR A 1 221 ? 109.742 80.814 6.689 1.00 23.78 227 THR A C 1
ATOM 1727 O O . THR A 1 221 ? 110.254 79.966 7.422 1.00 22.15 227 THR A O 1
ATOM 1731 N N . VAL A 1 222 ? 108.480 81.199 6.808 1.00 22.38 228 VAL A N 1
ATOM 1732 C CA . VAL A 1 222 ? 107.605 80.626 7.806 1.00 24.26 228 VAL A CA 1
ATOM 1733 C C . VAL A 1 222 ? 106.903 79.459 7.140 1.00 25.03 228 VAL A C 1
ATOM 1734 O O . VAL A 1 222 ? 106.043 79.656 6.281 1.00 23.67 228 VAL A O 1
ATOM 1738 N N . PHE A 1 223 ? 107.284 78.248 7.532 1.00 24.25 229 PHE A N 1
ATOM 1739 C CA . PHE A 1 223 ? 106.711 77.043 6.956 1.00 26.16 229 PHE A CA 1
ATOM 1740 C C . PHE A 1 223 ? 105.736 76.378 7.918 1.00 27.70 229 PHE A C 1
ATOM 1741 O O . PHE A 1 223 ? 106.054 76.141 9.086 1.00 28.90 229 PHE A O 1
ATOM 1749 N N . ASP A 1 224 ? 104.542 76.084 7.424 1.00 27.41 230 ASP A N 1
ATOM 1750 C CA . ASP A 1 224 ? 103.535 75.439 8.246 1.00 29.75 230 ASP A CA 1
ATOM 1751 C C . ASP A 1 224 ? 102.513 74.772 7.333 1.00 31.34 230 ASP A C 1
ATOM 1752 O O . ASP A 1 224 ? 102.731 74.671 6.125 1.00 32.32 230 ASP A O 1
ATOM 1757 N N . GLN A 1 225 ? 101.410 74.308 7.912 1.00 32.77 231 GLN A N 1
ATOM 1758 C CA . GLN A 1 225 ? 100.350 73.662 7.145 1.00 34.33 231 GLN A CA 1
ATOM 1759 C C . GLN A 1 225 ? 99.623 74.654 6.249 1.00 35.15 231 GLN A C 1
ATOM 1760 O O . GLN A 1 225 ? 99.423 75.810 6.619 1.00 35.45 231 GLN A O 1
ATOM 1766 N N . PRO A 1 226 ? 99.202 74.202 5.060 1.00 36.72 232 PRO A N 1
ATOM 1767 C CA . PRO A 1 226 ? 98.488 75.041 4.095 1.00 38.14 232 PRO A CA 1
ATOM 1768 C C . PRO A 1 226 ? 97.374 75.895 4.712 1.00 40.57 232 PRO A C 1
ATOM 1769 O O . PRO A 1 226 ? 97.223 77.072 4.373 1.00 41.88 232 PRO A O 1
ATOM 1773 N N . GLN A 1 227 ? 96.604 75.309 5.623 1.00 41.28 233 GLN A N 1
ATOM 1774 C CA . GLN A 1 227 ? 95.505 76.031 6.254 1.00 41.24 233 GLN A CA 1
ATOM 1775 C C . GLN A 1 227 ? 95.958 77.126 7.208 1.00 41.00 233 GLN A C 1
ATOM 1776 O O . GLN A 1 227 ? 95.240 78.104 7.412 1.00 40.72 233 GLN A O 1
ATOM 1782 N N . VAL A 1 228 ? 97.143 76.968 7.791 1.00 40.74 234 VAL A N 1
ATOM 1783 C CA . VAL A 1 228 ? 97.664 77.960 8.732 1.00 41.13 234 VAL A CA 1
ATOM 1784 C C . VAL A 1 228 ? 98.257 79.187 8.029 1.00 42.91 234 VAL A C 1
ATOM 1785 O O . VAL A 1 228 ? 97.953 80.327 8.382 1.00 42.69 234 VAL A O 1
ATOM 1789 N N . VAL A 1 229 ? 99.105 78.957 7.037 1.00 43.98 235 VAL A N 1
ATOM 1790 C CA . VAL A 1 229 ? 99.701 80.066 6.307 1.00 46.96 235 VAL A CA 1
ATOM 1791 C C . VAL A 1 229 ? 98.651 80.702 5.402 1.00 49.06 235 VAL A C 1
ATOM 1792 O O . VAL A 1 229 ? 98.454 81.918 5.422 1.00 50.19 235 VAL A O 1
ATOM 1796 N N . GLY A 1 230 ? 97.986 79.868 4.610 1.00 50.93 236 GLY A N 1
ATOM 1797 C CA . GLY A 1 230 ? 96.951 80.342 3.707 1.00 53.02 236 GLY A CA 1
ATOM 1798 C C . GLY A 1 230 ? 97.275 81.563 2.863 1.00 54.46 236 GLY A C 1
ATOM 1799 O O . GLY A 1 230 ? 98.122 81.522 1.968 1.00 54.20 236 GLY A O 1
ATOM 1800 N N . ASN A 1 231 ? 96.578 82.657 3.153 1.00 56.38 237 ASN A N 1
ATOM 1801 C CA . ASN A 1 231 ? 96.752 83.913 2.430 1.00 58.48 237 ASN A CA 1
ATOM 1802 C C . ASN A 1 231 ? 98.123 84.545 2.677 1.00 58.10 237 ASN A C 1
ATOM 1803 O O . ASN A 1 231 ? 98.933 84.675 1.759 1.00 59.16 237 ASN A O 1
ATOM 1808 N N . LEU A 1 232 ? 98.358 84.933 3.927 1.00 56.78 238 LEU A N 1
ATOM 1809 C CA . LEU A 1 232 ? 99.597 85.570 4.368 1.00 54.58 238 LEU A CA 1
ATOM 1810 C C . LEU A 1 232 ? 100.708 85.771 3.340 1.00 54.04 238 LEU A C 1
ATOM 1811 O O . LEU A 1 232 ? 101.291 84.815 2.830 1.00 52.39 238 LEU A O 1
ATOM 1816 N N . THR A 1 233 ? 100.986 87.038 3.046 1.00 54.54 239 THR A N 1
ATOM 1817 C CA . THR A 1 233 ? 102.046 87.418 2.121 1.00 54.50 239 THR A CA 1
ATOM 1818 C C . THR A 1 233 ? 103.108 88.069 2.996 1.00 53.47 239 THR A C 1
ATOM 1819 O O . THR A 1 233 ? 102.813 88.501 4.110 1.00 53.22 239 THR A O 1
ATOM 1823 N N . GLY A 1 234 ? 104.335 88.150 2.503 1.00 53.09 240 GLY A N 1
ATOM 1824 C CA . GLY A 1 234 ? 105.386 88.742 3.307 1.00 51.87 240 GLY A CA 1
ATOM 1825 C C . GLY A 1 234 ? 106.025 89.987 2.731 1.00 51.25 240 GLY A C 1
ATOM 1826 O O . GLY A 1 234 ? 105.375 90.796 2.071 1.00 51.21 240 GLY A O 1
ATOM 1827 N N . ASN A 1 235 ? 107.316 90.130 2.999 1.00 50.91 241 ASN A N 1
ATOM 1828 C CA . ASN A 1 235 ? 108.089 91.268 2.536 1.00 50.22 241 ASN A CA 1
ATOM 1829 C C . ASN A 1 235 ? 109.329 90.732 1.847 1.00 48.52 241 ASN A C 1
ATOM 1830 O O . ASN A 1 235 ? 109.376 89.576 1.435 1.00 46.40 241 ASN A O 1
ATOM 1835 N N . GLU A 1 236 ? 110.342 91.580 1.746 1.00 47.25 242 GLU A N 1
ATOM 1836 C CA . GLU A 1 236 ? 111.595 91.203 1.121 1.00 46.72 242 GLU A CA 1
ATOM 1837 C C . GLU A 1 236 ? 112.223 90.019 1.862 1.00 45.13 242 GLU A C 1
ATOM 1838 O O . GLU A 1 236 ? 112.675 89.058 1.235 1.00 44.59 242 GLU A O 1
ATOM 1844 N N . ASN A 1 237 ? 112.236 90.089 3.194 1.00 42.46 243 ASN A N 1
ATOM 1845 C CA . ASN A 1 237 ? 112.834 89.032 4.010 1.00 40.36 243 ASN A CA 1
ATOM 1846 C C . ASN A 1 237 ? 111.869 88.160 4.807 1.00 38.17 243 ASN A C 1
ATOM 1847 O O . ASN A 1 237 ? 112.296 87.381 5.665 1.00 34.19 243 ASN 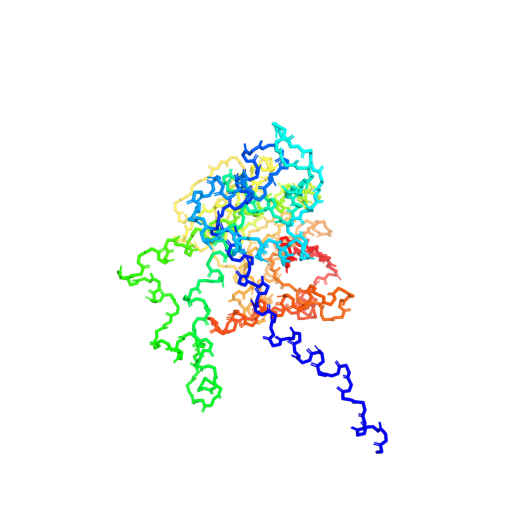A O 1
ATOM 1852 N N . LEU A 1 238 ? 110.576 88.298 4.533 1.00 37.68 244 LEU A N 1
ATOM 1853 C CA . LEU A 1 238 ? 109.565 87.492 5.207 1.00 36.74 244 LEU A CA 1
ATOM 1854 C C . LEU A 1 238 ? 108.859 86.659 4.147 1.00 37.15 244 LEU A C 1
ATOM 1855 O O . LEU A 1 238 ? 108.376 87.181 3.142 1.00 36.01 244 LEU A O 1
ATOM 1860 N N . ASN A 1 239 ? 108.794 85.358 4.380 1.00 36.14 245 ASN A N 1
ATOM 1861 C CA . ASN A 1 239 ? 108.196 84.464 3.409 1.00 37.02 245 ASN A CA 1
ATOM 1862 C C . ASN A 1 239 ? 107.287 83.424 4.053 1.00 34.65 245 ASN A C 1
ATOM 1863 O O . ASN A 1 239 ? 107.662 82.815 5.047 1.00 35.45 245 ASN A O 1
ATOM 1868 N N . PHE A 1 240 ? 106.098 83.226 3.486 1.00 32.11 246 PHE A N 1
ATOM 1869 C CA . PHE A 1 240 ? 105.154 82.232 3.995 1.00 29.86 246 PHE A CA 1
ATOM 1870 C C . PHE A 1 240 ? 104.992 81.106 2.977 1.00 29.43 246 PHE A C 1
ATOM 1871 O O . PHE A 1 240 ? 104.713 81.355 1.806 1.00 27.49 246 PHE A O 1
ATOM 1879 N N . VAL A 1 241 ? 105.165 79.869 3.438 1.00 28.89 247 VAL A N 1
ATOM 1880 C CA . VAL A 1 241 ? 105.050 78.692 2.587 1.00 27.48 247 VAL A CA 1
ATOM 1881 C C . VAL A 1 241 ? 104.263 77.573 3.276 1.00 29.05 247 VAL A C 1
ATOM 1882 O O . VAL A 1 241 ? 104.505 77.254 4.447 1.00 28.83 247 VAL A O 1
ATOM 1886 N N . GLY A 1 242 ? 103.330 76.970 2.542 1.00 29.14 248 GLY A N 1
ATOM 1887 C CA . GLY A 1 242 ? 102.523 75.897 3.099 1.00 29.22 248 GLY A CA 1
ATOM 1888 C C . GLY A 1 242 ? 102.932 74.515 2.618 1.00 30.55 248 GLY A C 1
ATOM 1889 O O . GLY A 1 242 ? 103.332 74.341 1.469 1.00 31.58 248 GLY A O 1
ATOM 1890 N N . GLY A 1 243 ? 102.829 73.527 3.499 1.00 30.67 249 GLY A N 1
ATOM 1891 C CA . GLY A 1 243 ? 103.197 72.173 3.131 1.00 30.70 249 GLY A CA 1
ATOM 1892 C C . GLY A 1 243 ? 103.107 71.182 4.278 1.00 30.95 249 GLY A C 1
ATOM 1893 O O . GLY A 1 243 ? 102.428 71.419 5.278 1.00 30.88 249 GLY A O 1
ATOM 1894 N N . ASP A 1 244 ? 103.800 70.061 4.126 1.00 31.00 250 ASP A N 1
ATOM 1895 C CA . ASP A 1 244 ? 103.813 69.013 5.134 1.00 31.65 250 ASP A CA 1
ATOM 1896 C C . ASP A 1 244 ? 105.252 68.692 5.498 1.00 31.78 250 ASP A C 1
ATOM 1897 O O . ASP A 1 244 ? 105.986 68.106 4.703 1.00 31.80 250 ASP A O 1
ATOM 1902 N N . MET A 1 245 ? 105.646 69.080 6.705 1.00 30.72 251 MET A N 1
ATOM 1903 C CA . MET A 1 245 ? 107.003 68.870 7.171 1.00 31.39 251 MET A CA 1
ATOM 1904 C C . MET A 1 245 ? 107.440 67.414 7.164 1.00 32.82 251 MET A C 1
ATOM 1905 O O . MET A 1 245 ? 108.633 67.129 7.226 1.00 34.27 251 MET A O 1
ATOM 1910 N N . PHE A 1 246 ? 106.487 66.490 7.085 1.00 33.53 252 PHE A N 1
ATOM 1911 C CA . PHE A 1 246 ? 106.833 65.073 7.062 1.00 32.62 252 PHE A CA 1
ATOM 1912 C C . PHE A 1 246 ? 107.227 64.634 5.657 1.00 32.63 252 PHE A C 1
ATOM 1913 O O . PHE A 1 246 ? 107.869 63.598 5.471 1.00 32.83 252 PHE A O 1
ATOM 1921 N N . LYS A 1 247 ? 106.851 65.436 4.668 1.00 32.55 253 LYS A N 1
ATOM 1922 C CA . LYS A 1 247 ? 107.192 65.140 3.282 1.00 31.99 253 LYS A CA 1
ATOM 1923 C C . LYS A 1 247 ? 108.423 65.948 2.882 1.00 31.88 253 LYS A C 1
ATOM 1924 O O . LYS A 1 247 ? 109.336 65.432 2.237 1.00 33.41 253 LYS A O 1
ATOM 1930 N N . SER A 1 248 ? 108.463 67.214 3.282 1.00 30.52 254 SER A N 1
ATOM 1931 C CA . SER A 1 248 ? 109.593 68.062 2.927 1.00 28.56 254 SER A CA 1
ATOM 1932 C C . SER A 1 248 ? 109.566 69.415 3.634 1.00 26.66 254 SER A C 1
ATOM 1933 O O . SER A 1 248 ? 108.525 69.851 4.135 1.00 25.50 254 SER A O 1
ATOM 1936 N N . ILE A 1 249 ? 110.723 70.069 3.666 1.00 24.92 255 ILE A N 1
ATOM 1937 C CA . ILE A 1 249 ? 110.869 71.385 4.283 1.00 22.97 255 ILE A CA 1
ATOM 1938 C C . ILE A 1 249 ? 111.653 72.293 3.326 1.00 23.85 255 ILE A C 1
ATOM 1939 O O . ILE A 1 249 ? 112.645 71.871 2.728 1.00 21.46 255 ILE A O 1
ATOM 1944 N N . PRO A 1 250 ? 111.208 73.550 3.162 1.00 24.76 256 PRO A N 1
ATOM 1945 C CA . PRO A 1 250 ? 111.864 74.527 2.279 1.00 25.90 256 PRO A CA 1
ATOM 1946 C C . PRO A 1 250 ? 113.366 74.669 2.571 1.00 27.19 256 PRO A C 1
ATOM 1947 O O . PRO A 1 250 ? 113.777 74.779 3.727 1.00 25.87 256 PRO A O 1
ATOM 1951 N N . SER A 1 251 ? 114.184 74.675 1.524 1.00 27.62 257 SER A N 1
ATOM 1952 C CA . SER A 1 251 ? 115.626 74.796 1.705 1.00 28.43 257 SER A CA 1
ATOM 1953 C C . SER A 1 251 ? 116.000 76.165 2.262 1.00 28.36 257 SER A C 1
ATOM 1954 O O . SER A 1 251 ? 115.336 77.164 1.982 1.00 28.19 257 SER A O 1
ATOM 1957 N N . ALA A 1 252 ? 117.071 76.194 3.051 1.00 27.59 258 ALA A N 1
ATOM 1958 C CA . ALA A 1 252 ? 117.570 77.420 3.666 1.00 27.52 258 ALA A CA 1
ATOM 1959 C C . ALA A 1 252 ? 118.913 77.108 4.328 1.00 27.03 258 ALA A C 1
ATOM 1960 O O . ALA A 1 252 ? 119.279 75.946 4.457 1.00 26.20 258 ALA A O 1
ATOM 1962 N N . ASP A 1 253 ? 119.652 78.135 4.738 1.00 26.91 259 ASP A N 1
ATOM 1963 C CA . ASP A 1 253 ? 120.942 77.900 5.386 1.00 27.61 259 ASP A CA 1
ATOM 1964 C C . ASP A 1 253 ? 120.728 77.190 6.721 1.00 27.07 259 ASP A C 1
ATOM 1965 O O . ASP A 1 253 ? 121.557 76.390 7.150 1.00 27.95 259 ASP A O 1
ATOM 1970 N N . ALA A 1 254 ? 119.612 77.482 7.376 1.00 26.12 260 ALA A N 1
ATOM 1971 C CA . ALA A 1 254 ? 119.318 76.865 8.662 1.00 25.43 260 ALA A CA 1
ATOM 1972 C C . ALA A 1 254 ? 117.839 76.509 8.827 1.00 25.08 260 ALA A C 1
ATOM 1973 O O . ALA A 1 254 ? 116.958 77.165 8.262 1.00 24.24 260 ALA A O 1
ATOM 1975 N N . VAL A 1 255 ? 117.579 75.457 9.598 1.00 23.47 261 VAL A N 1
ATOM 1976 C CA . VAL A 1 255 ? 116.218 75.017 9.879 1.00 23.18 261 VAL A CA 1
ATOM 1977 C C . VAL A 1 255 ? 115.973 75.194 11.379 1.00 24.86 261 VAL A C 1
ATOM 1978 O O . VAL A 1 255 ? 116.745 74.699 12.214 1.00 24.00 261 VAL A O 1
ATOM 1982 N N . LEU A 1 256 ? 114.904 75.907 11.717 1.00 22.41 262 LEU A N 1
ATOM 1983 C CA . LEU A 1 256 ? 114.571 76.141 13.110 1.00 22.10 262 LEU A CA 1
ATOM 1984 C C . LEU A 1 256 ? 113.435 75.209 13.498 1.00 22.71 262 LEU A C 1
ATOM 1985 O O . LEU A 1 256 ? 112.397 75.171 12.834 1.00 22.19 262 LEU A O 1
ATOM 1990 N N . LEU A 1 257 ? 113.644 74.448 14.565 1.00 21.97 263 LEU A N 1
ATOM 1991 C CA . LEU A 1 257 ? 112.620 73.542 15.073 1.00 21.43 263 LEU A CA 1
ATOM 1992 C C . LEU A 1 257 ? 112.368 73.994 16.506 1.00 21.42 263 LEU A C 1
ATOM 1993 O O . LEU A 1 257 ? 112.903 73.433 17.458 1.00 19.46 263 LEU A O 1
ATOM 1998 N N . LYS A 1 258 ? 111.570 75.042 16.648 1.00 23.62 264 LYS A N 1
ATOM 1999 C CA . LYS A 1 258 ? 111.258 75.576 17.966 1.00 26.59 264 LYS A CA 1
ATOM 2000 C C . LYS A 1 258 ? 110.040 74.889 18.565 1.00 27.50 264 LYS A C 1
ATOM 2001 O O . LYS A 1 258 ? 108.917 75.054 18.077 1.00 21.77 264 LYS A O 1
ATOM 2007 N N . TRP A 1 259 ? 110.278 74.119 19.625 1.00 30.27 265 TRP A N 1
ATOM 2008 C CA . TRP A 1 259 ? 109.217 73.399 20.318 1.00 35.18 265 TRP A CA 1
ATOM 2009 C C . TRP A 1 259 ? 108.369 72.551 19.378 1.00 36.20 265 TRP A C 1
ATOM 2010 O O . TRP A 1 259 ? 107.163 72.413 19.570 1.00 38.94 265 TRP A O 1
ATOM 2021 N N . VAL A 1 260 ? 109.007 71.977 18.365 1.00 36.91 266 VAL A N 1
ATOM 2022 C CA . VAL A 1 260 ? 108.305 71.140 17.405 1.00 38.03 266 VAL A CA 1
ATOM 2023 C C . VAL A 1 260 ? 108.439 69.661 17.736 1.00 38.98 266 VAL A C 1
ATOM 2024 O O . VAL A 1 260 ? 107.441 68.971 17.940 1.00 41.02 266 VAL A O 1
ATOM 2028 N N . LEU A 1 261 ? 109.674 69.174 17.785 1.00 38.96 267 LEU A N 1
ATOM 2029 C CA . LEU A 1 261 ? 109.923 67.765 18.063 1.00 38.57 267 LEU A CA 1
ATOM 2030 C C . LEU A 1 261 ? 109.304 67.326 19.386 1.00 39.99 267 LEU A C 1
ATOM 2031 O O . LEU A 1 261 ? 109.009 66.149 19.597 1.00 38.84 267 LEU A O 1
ATOM 2036 N N . HIS A 1 262 ? 109.106 68.290 20.274 1.00 42.02 268 HIS A N 1
ATOM 2037 C CA . HIS A 1 262 ? 108.523 68.028 21.578 1.00 43.17 268 HIS A CA 1
ATOM 2038 C C . HIS A 1 262 ? 107.197 67.270 21.496 1.00 43.61 268 HIS A C 1
ATOM 2039 O O . HIS A 1 262 ? 106.941 66.361 22.284 1.00 44.00 268 HIS A O 1
ATOM 2046 N N . ASP A 1 263 ? 106.356 67.648 20.539 1.00 44.10 269 ASP A N 1
ATOM 2047 C CA . ASP A 1 263 ? 105.052 67.014 20.386 1.00 44.35 269 ASP A CA 1
ATOM 2048 C C . ASP A 1 263 ? 105.035 65.774 19.494 1.00 42.63 269 ASP A C 1
ATOM 2049 O O . ASP A 1 263 ? 103.966 65.334 19.079 1.00 43.19 269 ASP A O 1
ATOM 2054 N N . TRP A 1 264 ? 106.198 65.202 19.203 1.00 39.15 270 TRP A N 1
ATOM 2055 C CA . TRP A 1 264 ? 106.232 64.028 18.339 1.00 37.09 270 TRP A CA 1
ATOM 2056 C C . TRP A 1 264 ? 107.077 62.880 18.863 1.00 36.56 270 TRP A C 1
ATOM 2057 O O . TRP A 1 264 ? 108.101 63.098 19.513 1.00 35.73 270 TRP A O 1
ATOM 2068 N N . ASN A 1 265 ? 106.647 61.653 18.569 1.00 36.38 271 ASN A N 1
ATOM 2069 C CA . ASN A 1 265 ? 107.387 60.474 19.004 1.00 36.78 271 ASN A CA 1
ATOM 2070 C C . ASN A 1 265 ? 108.655 60.358 18.175 1.00 35.66 271 ASN A C 1
ATOM 2071 O O . ASN A 1 265 ? 108.858 61.125 17.232 1.00 33.61 271 ASN A O 1
ATOM 2076 N N . ASP A 1 266 ? 109.496 59.389 18.520 1.00 36.03 272 ASP A N 1
ATOM 2077 C CA . ASP A 1 266 ? 110.770 59.183 17.836 1.00 36.98 272 ASP A CA 1
ATOM 2078 C C . ASP A 1 266 ? 110.643 58.969 16.328 1.00 36.94 272 ASP A C 1
ATOM 2079 O O . ASP A 1 266 ? 111.406 59.531 15.542 1.00 36.55 272 ASP A O 1
ATOM 2084 N N . GLU A 1 267 ? 109.674 58.152 15.935 1.00 37.14 273 GLU A N 1
ATOM 2085 C CA . GLU A 1 267 ? 109.429 57.848 14.534 1.00 36.56 273 GLU A CA 1
ATOM 2086 C C . GLU A 1 267 ? 109.136 59.119 13.736 1.00 35.29 273 GLU A C 1
ATOM 2087 O O . GLU A 1 267 ? 109.737 59.364 12.685 1.00 33.46 273 GLU A O 1
ATOM 2093 N N . GLN A 1 268 ? 108.216 59.928 14.247 1.00 33.53 274 GLN A N 1
ATOM 2094 C CA . GLN A 1 268 ? 107.839 61.164 13.577 1.00 34.42 274 GLN A CA 1
ATOM 2095 C C . GLN A 1 268 ? 108.925 62.228 13.691 1.00 32.76 274 GLN A C 1
ATOM 2096 O O . GLN A 1 268 ? 109.126 63.020 12.767 1.00 32.18 274 GLN A O 1
ATOM 2102 N N . SER A 1 269 ? 109.624 62.241 14.823 1.00 31.17 275 SER A N 1
ATOM 2103 C CA . SER A 1 269 ? 110.688 63.214 15.043 1.00 28.71 275 SER A CA 1
ATOM 2104 C C . SER A 1 269 ? 111.875 62.950 14.135 1.00 27.74 275 SER A C 1
ATOM 2105 O O . SER A 1 269 ? 112.493 63.886 13.632 1.00 27.49 275 SER A O 1
ATOM 2108 N N . LEU A 1 270 ? 112.185 61.676 13.917 1.00 28.08 276 LEU A N 1
ATOM 2109 C CA . LEU A 1 270 ? 113.297 61.302 13.049 1.00 29.49 276 LEU A CA 1
ATOM 2110 C C . LEU A 1 270 ? 113.026 61.751 11.609 1.00 30.15 276 LEU A C 1
ATOM 2111 O O . LEU A 1 270 ? 113.913 62.283 10.936 1.00 31.59 276 LEU A O 1
ATOM 2116 N N . LYS A 1 271 ? 111.800 61.546 11.139 1.00 30.58 277 LYS A N 1
ATOM 2117 C CA . LYS A 1 271 ? 111.443 61.947 9.782 1.00 32.56 277 LYS A CA 1
ATOM 2118 C C . LYS A 1 271 ? 111.593 63.461 9.602 1.00 30.70 277 LYS A C 1
ATOM 2119 O O . LYS A 1 271 ? 112.060 63.931 8.564 1.00 29.09 277 LYS A O 1
ATOM 2125 N N . ILE A 1 272 ? 111.199 64.224 10.616 1.00 29.56 278 ILE A N 1
ATOM 2126 C CA . ILE A 1 272 ? 111.319 65.673 10.548 1.00 27.56 278 ILE A CA 1
ATOM 2127 C C . ILE A 1 272 ? 112.791 66.061 10.499 1.00 27.87 278 ILE A C 1
ATOM 2128 O O . ILE A 1 272 ? 113.198 66.933 9.719 1.00 27.05 278 ILE A O 1
ATOM 2133 N N . LEU A 1 273 ? 113.591 65.404 11.330 1.00 27.09 279 LEU A N 1
ATOM 2134 C CA . LEU A 1 273 ? 115.013 65.688 11.365 1.00 26.81 279 LEU A CA 1
ATOM 2135 C C . LEU A 1 273 ? 115.670 65.338 10.036 1.00 27.43 279 LEU A C 1
ATOM 2136 O O . LEU A 1 273 ? 116.559 66.049 9.577 1.00 26.33 279 LEU A O 1
ATOM 2141 N N . LYS A 1 274 ? 115.224 64.254 9.407 1.00 29.84 280 LYS A N 1
ATOM 2142 C CA . LYS A 1 274 ? 115.792 63.859 8.120 1.00 32.05 280 LYS A CA 1
ATOM 2143 C C . LYS A 1 274 ? 115.410 64.860 7.030 1.00 30.87 280 LYS A C 1
ATOM 2144 O O . LYS A 1 274 ? 116.236 65.211 6.185 1.00 30.53 280 LYS A O 1
ATOM 2150 N N . ASN A 1 275 ? 114.167 65.329 7.048 1.00 30.11 281 ASN A N 1
ATOM 2151 C CA . ASN A 1 275 ? 113.746 66.309 6.057 1.00 30.31 281 ASN A CA 1
ATOM 2152 C C . ASN A 1 275 ? 114.499 67.611 6.310 1.00 30.56 281 ASN A C 1
ATOM 2153 O O . ASN A 1 275 ? 114.766 68.378 5.382 1.00 31.15 281 ASN A O 1
ATOM 2158 N N . SER A 1 276 ? 114.852 67.845 7.571 1.00 29.66 282 SER A N 1
ATOM 2159 C CA . SER A 1 276 ? 115.594 69.042 7.951 1.00 28.97 282 SER A CA 1
ATOM 2160 C C . SER A 1 276 ? 117.017 68.992 7.391 1.00 28.97 282 SER A C 1
ATOM 2161 O O . SER A 1 276 ? 117.532 69.998 6.904 1.00 27.83 282 SER A O 1
ATOM 2164 N N . LYS A 1 277 ? 117.650 67.826 7.466 1.00 28.53 283 LYS A N 1
ATOM 2165 C CA . LYS A 1 277 ? 119.000 67.671 6.937 1.00 29.59 283 LYS A CA 1
ATOM 2166 C C . LYS A 1 277 ? 118.992 67.870 5.424 1.00 29.26 283 LYS A C 1
ATOM 2167 O O . LYS A 1 277 ? 119.930 68.416 4.856 1.00 30.31 283 LYS A O 1
ATOM 2173 N N . GLU A 1 278 ? 117.931 67.419 4.772 1.00 30.32 284 GLU A N 1
ATOM 2174 C CA . GLU A 1 278 ? 117.824 67.553 3.325 1.00 31.90 284 GLU A CA 1
ATOM 2175 C C . GLU A 1 278 ? 117.566 69.001 2.918 1.00 30.38 284 GLU A C 1
ATOM 2176 O O . GLU A 1 278 ? 117.943 69.422 1.828 1.00 30.80 284 GLU A O 1
ATOM 2182 N N . ALA A 1 279 ? 116.924 69.765 3.794 1.00 29.29 285 ALA A N 1
ATOM 2183 C CA . ALA A 1 279 ? 116.626 71.159 3.486 1.00 29.32 285 ALA A CA 1
ATOM 2184 C C . ALA A 1 279 ? 117.868 72.041 3.583 1.00 28.82 285 ALA A C 1
ATOM 2185 O O . ALA A 1 279 ? 117.856 73.182 3.130 1.00 28.35 285 ALA A O 1
ATOM 2187 N N . ILE A 1 280 ? 118.941 71.512 4.162 1.00 29.50 286 ILE A N 1
ATOM 2188 C CA . ILE A 1 280 ? 120.177 72.275 4.302 1.00 30.83 286 ILE A CA 1
ATOM 2189 C C . ILE A 1 280 ? 121.353 71.638 3.559 1.00 32.86 286 ILE A C 1
ATOM 2190 O O . ILE A 1 280 ? 122.479 72.118 3.657 1.00 30.59 286 ILE A O 1
ATOM 2195 N N . SER A 1 281 ? 121.098 70.556 2.830 1.00 36.57 287 SER A N 1
ATOM 2196 C CA . SER A 1 281 ? 122.169 69.870 2.113 1.00 41.65 287 SER A CA 1
ATOM 2197 C C . SER A 1 281 ? 122.856 70.770 1.092 1.00 44.80 287 SER A C 1
ATOM 2198 O O . SER A 1 281 ? 124.078 70.739 0.948 1.00 46.43 287 SER A O 1
ATOM 2201 N N . HIS A 1 282 ? 122.069 71.580 0.396 1.00 47.38 288 HIS A N 1
ATOM 2202 C CA . HIS A 1 282 ? 122.597 72.489 -0.610 1.00 50.52 288 HIS A CA 1
ATOM 2203 C C . HIS A 1 282 ? 123.694 73.398 -0.057 1.00 51.14 288 HIS A C 1
ATOM 2204 O O . HIS A 1 282 ? 124.591 73.813 -0.790 1.00 51.35 288 HIS A O 1
ATOM 2211 N N . LYS A 1 283 ? 123.615 73.712 1.232 1.00 51.60 289 LYS A N 1
ATOM 2212 C CA . LYS A 1 283 ? 124.596 74.583 1.875 1.00 52.62 289 LYS A CA 1
ATOM 2213 C C . LYS A 1 283 ? 125.818 73.778 2.317 1.00 52.93 289 LYS A C 1
ATOM 2214 O O . LYS A 1 283 ? 126.805 74.334 2.801 1.00 53.09 289 LYS A O 1
ATOM 2220 N N . GLY A 1 284 ? 125.742 72.462 2.144 1.00 52.81 290 GLY A N 1
ATOM 2221 C CA . GLY A 1 284 ? 126.845 71.596 2.516 1.00 52.81 290 GLY A CA 1
ATOM 2222 C C . GLY A 1 284 ? 127.111 71.510 4.007 1.00 53.23 290 GLY A C 1
ATOM 2223 O O . GLY A 1 284 ? 126.183 71.442 4.815 1.00 53.23 290 GLY A O 1
ATOM 2224 N N . LYS A 1 285 ? 128.391 71.510 4.365 1.00 53.97 291 LYS A N 1
ATOM 2225 C CA . LYS A 1 285 ? 128.829 71.426 5.755 1.00 54.43 291 LYS A CA 1
ATOM 2226 C C . LYS A 1 285 ? 128.677 72.759 6.484 1.00 54.24 291 LYS A C 1
ATOM 2227 O O . LYS A 1 285 ? 129.101 72.905 7.633 1.00 54.36 291 LYS A O 1
ATOM 2233 N N . ASP A 1 286 ? 128.072 73.730 5.811 1.00 53.15 292 ASP A N 1
ATOM 2234 C CA . ASP A 1 286 ? 127.860 75.045 6.401 1.00 51.63 292 ASP A CA 1
ATOM 2235 C C . ASP A 1 286 ? 126.453 75.153 6.998 1.00 49.16 292 ASP A C 1
ATOM 2236 O O . ASP A 1 286 ? 126.206 75.967 7.896 1.00 48.72 292 ASP A O 1
ATOM 2241 N N . GLY A 1 287 ? 125.543 74.317 6.500 1.00 44.97 293 GLY A N 1
ATOM 2242 C CA . GLY A 1 287 ? 124.172 74.328 6.985 1.00 41.05 293 GLY A CA 1
ATOM 2243 C C . GLY A 1 287 ? 124.024 73.820 8.407 1.00 38.11 293 GLY A C 1
ATOM 2244 O O . GLY A 1 287 ? 124.909 73.138 8.925 1.00 36.85 293 GLY A O 1
ATOM 2245 N N . LYS A 1 288 ? 122.903 74.147 9.044 1.00 34.28 294 LYS A N 1
ATOM 2246 C CA . LYS A 1 288 ? 122.673 73.707 10.415 1.00 31.88 294 LYS A CA 1
ATOM 2247 C C . LYS A 1 288 ? 121.195 73.644 10.768 1.00 29.22 294 LYS A C 1
ATOM 2248 O O . LYS A 1 288 ? 120.369 74.306 10.146 1.00 30.38 294 LYS A O 1
ATOM 2254 N N . VAL A 1 289 ? 120.874 72.833 11.771 1.00 26.27 295 VAL A N 1
ATOM 2255 C CA . VAL A 1 289 ? 119.505 72.694 12.252 1.00 24.37 295 VAL A CA 1
ATOM 2256 C C . VAL A 1 289 ? 119.491 73.176 13.710 1.00 25.52 295 VAL A C 1
ATOM 2257 O O . VAL A 1 289 ? 120.334 72.777 14.520 1.00 24.86 295 VAL A O 1
ATOM 2261 N N . ILE A 1 290 ? 118.543 74.047 14.036 1.00 23.65 296 ILE A N 1
ATOM 2262 C CA . ILE A 1 290 ? 118.453 74.588 15.380 1.00 21.93 296 ILE A CA 1
ATOM 2263 C C . ILE A 1 290 ? 117.215 74.080 16.099 1.00 21.31 296 ILE A C 1
ATOM 2264 O O . ILE A 1 290 ? 116.090 74.428 15.744 1.00 23.31 296 ILE A O 1
ATOM 2269 N N . ILE A 1 291 ? 117.432 73.254 17.115 1.00 20.17 297 ILE A N 1
ATOM 2270 C CA . ILE A 1 291 ? 116.333 72.694 17.890 1.00 20.09 297 ILE A CA 1
ATOM 2271 C C . ILE A 1 291 ? 116.189 73.415 19.224 1.00 21.03 297 ILE A C 1
ATOM 2272 O O . ILE A 1 291 ? 117.156 73.545 19.973 1.00 21.12 297 ILE A O 1
ATOM 2277 N N . ILE A 1 292 ? 114.978 73.873 19.516 1.00 20.72 298 ILE A N 1
ATOM 2278 C CA . ILE A 1 292 ? 114.711 74.539 20.778 1.00 21.08 298 ILE A CA 1
ATOM 2279 C C . ILE A 1 292 ? 113.710 73.694 21.557 1.00 22.87 298 ILE A C 1
ATOM 2280 O O . ILE A 1 292 ? 112.526 73.654 21.236 1.00 24.67 298 ILE A O 1
ATOM 2285 N N . ASP A 1 293 ? 114.214 72.991 22.565 1.00 24.07 299 ASP A N 1
ATOM 2286 C CA . ASP A 1 293 ? 113.396 72.131 23.410 1.00 25.96 299 ASP A CA 1
ATOM 2287 C C . ASP A 1 293 ? 114.137 71.863 24.713 1.00 26.40 299 ASP A C 1
ATOM 2288 O O . ASP A 1 293 ? 115.131 72.523 25.015 1.00 30.49 299 ASP A O 1
ATOM 2293 N N . ILE A 1 294 ? 113.654 70.914 25.500 1.00 25.44 300 ILE A N 1
ATOM 2294 C CA . ILE A 1 294 ? 114.325 70.596 26.747 1.00 25.80 300 ILE A CA 1
ATOM 2295 C C . ILE A 1 294 ? 115.168 69.344 26.590 1.00 26.10 300 ILE A C 1
ATOM 2296 O O . ILE A 1 294 ? 114.772 68.396 25.913 1.00 25.80 300 ILE A O 1
ATOM 2301 N N . SER A 1 295 ? 116.341 69.359 27.213 1.00 26.65 301 SER A N 1
ATOM 2302 C CA . SER A 1 295 ? 117.245 68.222 27.185 1.00 27.94 301 SER A CA 1
ATOM 2303 C C . SER A 1 295 ? 117.700 67.945 28.608 1.00 28.99 301 SER A C 1
ATOM 2304 O O . SER A 1 295 ? 118.370 68.775 29.220 1.00 30.11 301 SER A O 1
ATOM 2307 N N . ILE A 1 296 ? 117.337 66.778 29.129 1.00 30.30 302 ILE A N 1
ATOM 2308 C CA . ILE A 1 296 ? 117.696 66.391 30.488 1.00 31.42 302 ILE A CA 1
ATOM 2309 C C . ILE A 1 296 ? 118.996 65.598 30.501 1.00 32.34 302 ILE A C 1
ATOM 2310 O O . ILE A 1 296 ? 119.037 64.468 30.027 1.00 30.95 302 ILE A O 1
ATOM 2315 N N . ASP A 1 297 ? 120.050 66.193 31.057 1.00 35.29 303 ASP A N 1
ATOM 2316 C CA . ASP A 1 297 ? 121.363 65.553 31.126 1.00 37.10 303 ASP A CA 1
ATOM 2317 C C . ASP A 1 297 ? 121.608 64.983 32.522 1.00 37.89 303 ASP A C 1
ATOM 2318 O O . ASP A 1 297 ? 122.058 65.691 33.428 1.00 36.35 303 ASP A O 1
ATOM 2323 N N . GLU A 1 298 ? 121.338 63.694 32.684 1.00 39.30 304 GLU A N 1
ATOM 2324 C CA . GLU A 1 298 ? 121.502 63.036 33.977 1.00 40.42 304 GLU A CA 1
ATOM 2325 C C . GLU A 1 298 ? 122.938 62.988 34.497 1.00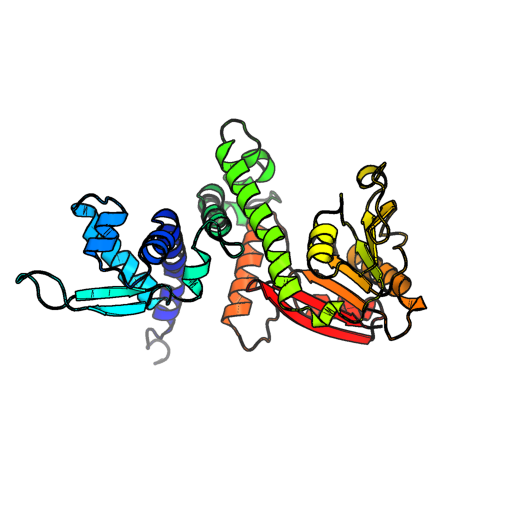 40.58 304 GLU A C 1
ATOM 2326 O O . GLU A 1 298 ? 123.170 63.075 35.707 1.00 40.06 304 GLU A O 1
ATOM 2332 N N . THR A 1 299 ? 123.900 62.853 33.589 1.00 40.25 305 THR A N 1
ATOM 2333 C CA . THR A 1 299 ? 125.305 62.782 33.978 1.00 40.24 305 THR A CA 1
ATOM 2334 C C . THR A 1 299 ? 125.897 64.166 34.234 1.00 40.42 305 THR A C 1
ATOM 2335 O O . THR A 1 299 ? 127.099 64.302 34.473 1.00 41.25 305 THR A O 1
ATOM 2339 N N . SER A 1 300 ? 125.053 65.190 34.192 1.00 39.09 306 SER A N 1
ATOM 2340 C CA . SER A 1 300 ? 125.505 66.560 34.412 1.00 40.51 306 SER A CA 1
ATOM 2341 C C . SER A 1 300 ? 126.025 66.829 35.826 1.00 41.38 306 SER A C 1
ATOM 2342 O O . SER A 1 300 ? 125.488 66.317 36.808 1.00 41.34 306 SER A O 1
ATOM 2345 N N . ASP A 1 301 ? 127.069 67.649 35.919 1.00 41.37 307 ASP A N 1
ATOM 2346 C CA . ASP A 1 301 ? 127.667 67.997 37.202 1.00 42.18 307 ASP A CA 1
ATOM 2347 C C . ASP A 1 301 ? 126.745 68.895 38.006 1.00 40.82 307 ASP A C 1
ATOM 2348 O O . ASP A 1 301 ? 126.864 68.984 39.231 1.00 41.30 307 ASP A O 1
ATOM 2353 N N . ASP A 1 302 ? 125.837 69.575 37.313 1.00 37.81 308 ASP A N 1
ATOM 2354 C CA . ASP A 1 302 ? 124.885 70.458 37.976 1.00 34.32 308 ASP A CA 1
ATOM 2355 C C . ASP A 1 302 ? 123.662 69.611 38.322 1.00 30.92 308 ASP A C 1
ATOM 2356 O O . ASP A 1 302 ? 122.705 69.542 37.558 1.00 28.54 308 ASP A O 1
ATOM 2361 N N . ARG A 1 303 ? 123.719 68.956 39.475 1.00 30.22 309 ARG A N 1
ATOM 2362 C CA . ARG A 1 303 ? 122.644 68.090 39.944 1.00 27.44 309 ARG A CA 1
ATOM 2363 C C . ARG A 1 303 ? 121.346 68.876 40.088 1.00 25.60 309 ARG A C 1
ATOM 2364 O O . ARG A 1 303 ? 120.269 68.366 39.763 1.00 26.04 309 ARG A O 1
ATOM 2372 N N . GLY A 1 304 ? 121.464 70.110 40.580 1.00 20.92 310 GLY A N 1
ATOM 2373 C CA . GLY A 1 304 ? 120.305 70.966 40.780 1.00 21.38 310 GLY A CA 1
ATOM 2374 C C . GLY A 1 304 ? 119.538 71.279 39.506 1.00 21.75 310 GLY A C 1
ATOM 2375 O O . GLY A 1 304 ? 118.308 71.365 39.519 1.00 19.62 310 GLY A O 1
ATOM 2376 N N . LEU A 1 305 ? 120.263 71.457 38.407 1.00 19.16 311 LEU A N 1
ATOM 2377 C CA . LEU A 1 305 ? 119.638 71.754 37.125 1.00 21.45 311 LEU A CA 1
ATOM 2378 C C . LEU A 1 305 ? 118.856 70.545 36.637 1.00 21.14 311 LEU A C 1
ATOM 2379 O O . LEU A 1 305 ? 117.709 70.662 36.221 1.00 21.88 311 LEU A O 1
ATOM 2384 N N . THR A 1 306 ? 119.489 69.381 36.691 1.00 21.41 312 THR A N 1
ATOM 2385 C CA . THR A 1 306 ? 118.855 68.147 36.257 1.00 22.53 312 THR A CA 1
ATOM 2386 C C . THR A 1 306 ? 117.590 67.894 37.068 1.00 22.31 312 THR A C 1
ATOM 2387 O O . THR A 1 306 ? 116.568 67.483 36.522 1.00 25.57 312 THR A O 1
ATOM 2391 N N . GLU A 1 307 ? 117.665 68.141 38.372 1.00 21.43 313 GLU A N 1
ATOM 2392 C CA . GLU A 1 307 ? 116.521 67.954 39.251 1.00 18.89 313 GLU A CA 1
ATOM 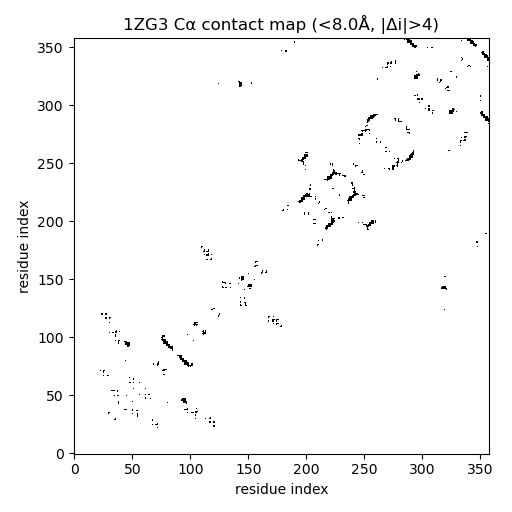2393 C C . GLU A 1 307 ? 115.355 68.830 38.812 1.00 18.77 313 GLU A C 1
ATOM 2394 O O . GLU A 1 307 ? 114.207 68.375 38.753 1.00 17.75 313 GLU A O 1
ATOM 2400 N N . LEU A 1 308 ? 115.659 70.092 38.525 1.00 17.22 314 LEU A N 1
ATOM 2401 C CA . LEU A 1 308 ? 114.653 71.050 38.076 1.00 19.24 314 LEU A CA 1
ATOM 2402 C C . LEU A 1 308 ? 114.030 70.556 36.772 1.00 19.77 314 LEU A C 1
ATOM 2403 O O . LEU A 1 308 ? 112.811 70.581 36.613 1.00 20.47 314 LEU A O 1
ATOM 2408 N N . GLN A 1 309 ? 114.873 70.098 35.851 1.00 19.72 315 GLN A N 1
ATOM 2409 C CA . GLN A 1 309 ? 114.399 69.585 34.566 1.00 20.71 315 GLN A CA 1
ATOM 2410 C C . GLN A 1 309 ? 113.509 68.368 34.791 1.00 20.81 315 GLN A C 1
ATOM 2411 O O . GLN A 1 309 ? 112.455 68.234 34.166 1.00 20.60 315 GLN A O 1
ATOM 2417 N N . LEU A 1 310 ? 113.931 67.482 35.686 1.00 19.42 316 LEU A N 1
ATOM 2418 C CA . LEU A 1 310 ? 113.136 66.299 35.983 1.00 20.44 316 LEU A CA 1
ATOM 2419 C C . LEU A 1 310 ? 111.836 66.730 36.656 1.00 19.48 316 LEU A C 1
ATOM 2420 O O . LEU A 1 310 ? 110.788 66.157 36.390 1.00 20.23 316 LEU A O 1
ATOM 2425 N N . ASP A 1 311 ? 111.912 67.739 37.525 1.00 21.27 317 ASP A N 1
ATOM 2426 C CA . ASP A 1 311 ? 110.727 68.254 38.223 1.00 19.96 317 ASP A CA 1
ATOM 2427 C C . ASP A 1 311 ? 109.714 68.702 37.190 1.00 21.30 317 ASP A C 1
ATOM 2428 O O . ASP A 1 311 ? 108.544 68.298 37.217 1.00 22.20 317 ASP A O 1
ATOM 2433 N N . TYR A 1 312 ? 110.179 69.549 36.279 1.00 18.71 318 TYR A N 1
ATOM 2434 C CA . TYR A 1 312 ? 109.345 70.065 35.209 1.00 19.30 318 TYR A CA 1
ATOM 2435 C C . TYR A 1 312 ? 108.802 68.911 34.361 1.00 20.12 318 TYR A C 1
ATOM 2436 O O . TYR A 1 312 ? 107.678 68.960 33.865 1.00 17.70 318 TYR A O 1
ATOM 2445 N N . ASP A 1 313 ? 109.602 67.862 34.208 1.00 21.47 319 ASP A N 1
ATOM 2446 C CA . ASP A 1 313 ? 109.177 66.706 33.430 1.00 21.39 319 ASP A CA 1
ATOM 2447 C C . ASP A 1 313 ? 108.022 66.007 34.149 1.00 20.91 319 ASP A C 1
ATOM 2448 O O . ASP A 1 313 ? 107.118 65.466 33.518 1.00 20.27 319 ASP A O 1
ATOM 2453 N N . LEU A 1 314 ? 108.047 66.033 35.477 1.00 18.90 320 LEU A N 1
ATOM 2454 C CA . LEU A 1 314 ? 106.990 65.396 36.245 1.00 21.16 320 LEU A CA 1
ATOM 2455 C C . LEU A 1 314 ? 105.683 66.206 36.176 1.00 19.38 320 LEU A C 1
ATOM 2456 O O . LEU A 1 314 ? 104.587 65.657 36.313 1.00 20.39 320 LEU A O 1
ATOM 2461 N N . VAL A 1 315 ? 105.803 67.509 35.967 1.00 18.45 321 VAL A N 1
ATOM 2462 C CA . VAL A 1 315 ? 104.628 68.360 35.872 1.00 19.31 321 VAL A CA 1
ATOM 2463 C C . VAL A 1 315 ? 103.962 68.060 34.535 1.00 20.61 321 VAL A C 1
ATOM 2464 O O . VAL A 1 315 ? 102.743 67.911 34.453 1.00 22.66 321 VAL A O 1
ATOM 2468 N N . MET A 1 316 ? 104.770 67.962 33.486 1.00 20.84 322 MET A N 1
ATOM 2469 C CA . MET A 1 316 ? 104.243 67.660 32.162 1.00 20.62 322 MET A CA 1
ATOM 2470 C C . MET A 1 316 ? 103.484 66.334 32.193 1.00 21.23 322 MET A C 1
ATOM 2471 O O . MET A 1 316 ? 102.420 66.213 31.594 1.00 25.09 322 MET A O 1
ATOM 2476 N N . LEU A 1 317 ? 104.028 65.350 32.903 1.00 18.80 323 LEU A N 1
ATOM 2477 C CA . LEU A 1 317 ? 103.406 64.036 33.023 1.00 17.10 323 LEU A CA 1
ATOM 2478 C C . LEU A 1 317 ? 102.076 64.089 33.778 1.00 17.86 323 LEU A C 1
ATOM 2479 O O . LEU A 1 317 ? 101.061 63.586 33.293 1.00 16.50 323 LEU A O 1
ATOM 2484 N N . THR A 1 318 ? 102.081 64.688 34.967 1.00 16.06 324 THR A N 1
ATOM 2485 C CA . THR A 1 318 ? 100.866 64.764 35.766 1.00 15.87 324 THR A CA 1
ATOM 2486 C C . THR A 1 318 ? 99.772 65.634 35.133 1.00 16.82 324 THR A C 1
ATOM 2487 O O . THR A 1 318 ? 98.595 65.284 35.178 1.00 16.45 324 THR A O 1
ATOM 2491 N N . MET A 1 319 ? 100.160 66.752 34.529 1.00 16.66 325 MET A N 1
ATOM 2492 C CA . MET A 1 319 ? 99.186 67.653 33.920 1.00 18.46 325 MET A CA 1
ATOM 2493 C C . MET A 1 319 ? 98.730 67.264 32.518 1.00 19.92 325 MET A C 1
ATOM 2494 O O . MET A 1 319 ? 97.576 67.493 32.153 1.00 20.96 325 MET A O 1
ATOM 2499 N N . PHE A 1 320 ? 99.619 66.655 31.737 1.00 19.26 326 PHE A N 1
ATOM 2500 C CA . PHE A 1 320 ? 99.281 66.328 30.361 1.00 19.29 326 PHE A CA 1
ATOM 2501 C C . PHE A 1 320 ? 99.689 64.935 29.887 1.00 20.69 326 PHE A C 1
ATOM 2502 O O . PHE A 1 320 ? 99.316 64.517 28.774 1.00 17.79 326 PHE A O 1
ATOM 2510 N N . LEU A 1 321 ? 100.459 64.228 30.713 1.00 19.39 327 LEU A N 1
ATOM 2511 C CA . LEU A 1 321 ? 100.955 62.909 30.340 1.00 19.35 327 LEU A CA 1
ATOM 2512 C C . LEU A 1 321 ? 101.993 63.139 29.231 1.00 20.00 327 LEU A C 1
ATOM 2513 O O . LEU A 1 321 ? 102.249 62.269 28.398 1.00 18.93 327 LEU A O 1
ATOM 2518 N N . GLY A 1 322 ? 102.585 64.333 29.224 1.00 22.17 328 GLY A N 1
ATOM 2519 C CA . GLY A 1 322 ? 103.607 64.652 28.236 1.00 22.51 328 GLY A CA 1
ATOM 2520 C C . GLY A 1 322 ? 104.966 64.143 28.692 1.00 24.77 328 GLY A C 1
ATOM 2521 O O . GLY A 1 322 ? 105.079 63.515 29.751 1.00 23.81 328 GLY A O 1
ATOM 2522 N N . LYS A 1 323 ? 106.006 64.398 27.902 1.00 27.14 329 LYS A N 1
ATOM 2523 C CA . LYS A 1 323 ? 107.344 63.958 28.271 1.00 28.17 329 LYS A CA 1
ATOM 2524 C C . LYS A 1 323 ? 108.437 64.824 27.668 1.00 28.64 329 LYS A C 1
ATOM 2525 O O . LYS A 1 323 ? 108.234 65.490 26.650 1.00 29.51 329 LYS A O 1
ATOM 2531 N N . GLU A 1 324 ? 109.602 64.809 28.307 1.00 26.75 330 GLU A N 1
ATOM 2532 C CA . GLU A 1 324 ? 110.747 65.565 27.823 1.00 26.07 330 GLU A CA 1
ATOM 2533 C C . GLU A 1 324 ? 111.853 64.554 27.566 1.00 26.43 330 GLU A C 1
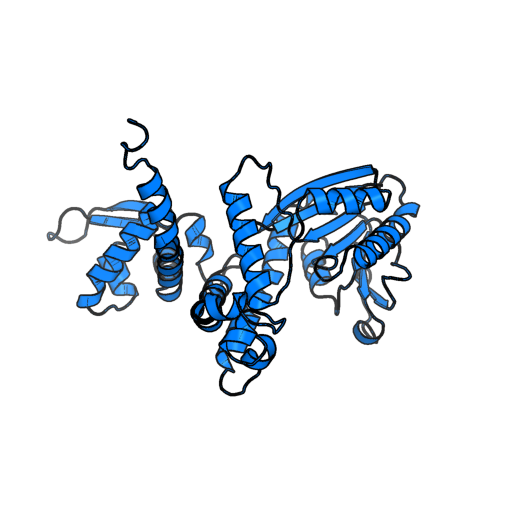ATOM 2534 O O . GLU A 1 324 ? 111.949 63.534 28.253 1.00 26.70 330 GLU A O 1
ATOM 2540 N N . ARG A 1 325 ? 112.683 64.823 26.570 1.00 25.55 331 ARG A N 1
ATOM 2541 C CA . ARG A 1 325 ? 113.759 63.905 26.240 1.00 24.07 331 ARG A CA 1
ATOM 2542 C C . ARG A 1 325 ? 115.042 64.204 27.010 1.00 24.55 331 ARG A C 1
ATOM 2543 O O . ARG A 1 325 ? 115.284 65.335 27.437 1.00 23.83 331 ARG A O 1
ATOM 2551 N N . THR A 1 326 ? 115.857 63.168 27.182 1.00 25.59 332 THR A N 1
ATOM 2552 C CA . THR A 1 326 ? 117.143 63.280 27.854 1.00 25.52 332 THR A CA 1
ATOM 2553 C C . THR A 1 326 ? 118.189 63.556 26.773 1.00 27.51 332 THR A C 1
ATOM 2554 O O . THR A 1 326 ? 117.920 63.403 25.579 1.00 27.29 332 THR A O 1
ATOM 2558 N N . LYS A 1 327 ? 119.386 63.948 27.188 1.00 28.79 333 LYS A N 1
ATOM 2559 C CA . LYS A 1 327 ? 120.446 64.222 26.235 1.00 30.41 333 LYS A CA 1
ATOM 2560 C C . LYS A 1 327 ? 120.672 63.002 25.330 1.00 31.28 333 LYS A C 1
ATOM 2561 O O . LYS A 1 327 ? 120.784 63.141 24.110 1.00 29.12 333 LYS A O 1
ATOM 2567 N N . GLN A 1 328 ? 120.725 61.812 25.928 1.00 31.77 334 GLN A N 1
ATOM 2568 C CA . GLN A 1 328 ? 120.924 60.575 25.166 1.00 33.28 334 GLN A CA 1
ATOM 2569 C C . GLN A 1 328 ? 119.881 60.393 24.067 1.00 32.38 334 GLN A C 1
ATOM 2570 O O . GLN A 1 328 ? 120.219 60.150 22.912 1.00 32.76 334 GLN A O 1
ATOM 2576 N N . GLU A 1 329 ? 118.610 60.486 24.440 1.00 31.69 335 GLU A N 1
ATOM 2577 C CA . GLU A 1 329 ? 117.527 60.342 23.483 1.00 30.25 335 GLU A CA 1
ATOM 2578 C C . GLU A 1 329 ? 117.742 61.302 22.314 1.00 30.29 335 GLU A C 1
ATOM 2579 O O . GLU A 1 329 ? 117.481 60.952 21.159 1.00 30.34 335 GLU A O 1
ATOM 2585 N N . TRP A 1 330 ? 118.226 62.506 22.617 1.00 27.74 336 TRP A N 1
ATOM 2586 C CA . TRP A 1 330 ? 118.507 63.497 21.586 1.00 28.22 336 TRP A CA 1
ATOM 2587 C C . TRP A 1 330 ? 119.646 63.024 20.688 1.00 29.06 336 TRP A C 1
ATOM 2588 O O . TRP A 1 330 ? 119.554 63.094 19.465 1.00 25.84 336 TRP A O 1
ATOM 2599 N N . GLU A 1 331 ? 120.717 62.534 21.305 1.00 30.79 337 GLU A N 1
ATOM 2600 C CA . GLU A 1 331 ? 121.864 62.061 20.552 1.00 34.25 337 GLU A CA 1
ATOM 2601 C C . GLU A 1 331 ? 121.475 60.927 19.608 1.00 34.32 337 GLU A C 1
ATOM 2602 O O . GLU A 1 331 ? 121.881 60.919 18.447 1.00 34.27 337 GLU A O 1
ATOM 2608 N N . LYS A 1 332 ? 120.679 59.980 20.097 1.00 34.05 338 LYS A N 1
ATOM 2609 C CA . LYS A 1 332 ? 120.260 58.853 19.267 1.00 34.60 338 LYS A CA 1
ATOM 2610 C C . LYS A 1 332 ? 119.466 59.352 18.065 1.00 33.22 338 LYS A C 1
ATOM 2611 O O . LYS A 1 332 ? 119.624 58.861 16.949 1.00 32.38 338 LYS A O 1
ATOM 2617 N N . LEU A 1 333 ? 118.612 60.335 18.317 1.00 32.46 339 LEU A N 1
ATOM 2618 C CA . LEU A 1 333 ? 117.771 60.931 17.295 1.00 31.68 339 LEU A CA 1
ATOM 2619 C C . LEU A 1 333 ? 118.633 61.657 16.272 1.00 31.33 339 LEU A C 1
ATOM 2620 O O . LEU A 1 333 ? 118.509 61.439 15.069 1.00 31.53 339 LEU A O 1
ATOM 2625 N N . ILE A 1 334 ? 119.517 62.513 16.767 1.00 32.05 340 ILE A N 1
ATOM 2626 C CA . ILE A 1 334 ? 120.403 63.294 15.918 1.00 30.65 340 ILE A CA 1
ATOM 2627 C C . ILE A 1 334 ? 121.291 62.443 15.008 1.00 32.76 340 ILE A C 1
ATOM 2628 O O . ILE A 1 334 ? 121.407 62.729 13.814 1.00 34.20 340 ILE A O 1
ATOM 2633 N N . TYR A 1 335 ? 121.916 61.401 15.549 1.00 32.38 341 TYR A N 1
ATOM 2634 C CA . TYR A 1 335 ? 122.769 60.566 14.716 1.00 33.99 341 TYR A CA 1
ATOM 2635 C C . TYR A 1 335 ? 121.970 59.651 13.785 1.00 34.41 341 TYR A C 1
ATOM 2636 O O . TYR A 1 335 ? 122.394 59.404 12.654 1.00 35.99 341 TYR A O 1
ATOM 2645 N N . ASP A 1 336 ? 120.822 59.152 14.243 1.00 33.33 342 ASP A N 1
ATOM 2646 C CA . ASP A 1 336 ? 119.993 58.293 13.394 1.00 33.07 342 ASP A CA 1
ATOM 2647 C C . ASP A 1 336 ? 119.562 59.079 12.168 1.00 33.85 342 ASP A C 1
ATOM 2648 O O . ASP A 1 336 ? 119.271 58.500 11.120 1.00 35.47 342 ASP A O 1
ATOM 2653 N N . ALA A 1 337 ? 119.515 60.401 12.316 1.00 32.25 343 ALA A N 1
ATOM 2654 C CA . ALA A 1 337 ? 119.117 61.291 11.236 1.00 32.60 343 ALA A CA 1
ATOM 2655 C C . ALA A 1 337 ? 120.235 61.471 10.206 1.00 32.70 343 ALA A C 1
ATOM 2656 O O . ALA A 1 337 ? 119.974 61.877 9.072 1.00 33.66 343 ALA A O 1
ATOM 2658 N N . GLY A 1 338 ? 121.473 61.183 10.608 1.00 32.52 344 GLY A N 1
ATOM 2659 C CA . GLY A 1 338 ? 122.604 61.303 9.700 1.00 31.43 344 GLY A CA 1
ATOM 2660 C C . GLY A 1 338 ? 123.560 62.455 9.962 1.00 31.69 344 GLY A C 1
ATOM 2661 O O . GLY A 1 338 ? 124.533 62.640 9.228 1.00 32.60 344 GLY A O 1
ATOM 2662 N N . PHE A 1 339 ? 123.298 63.227 11.010 1.00 30.69 345 PHE A N 1
ATOM 2663 C CA . PHE A 1 339 ? 124.139 64.368 11.350 1.00 29.56 345 PHE A CA 1
ATOM 2664 C C . PHE A 1 339 ? 125.474 63.930 11.950 1.00 31.14 345 PHE A C 1
ATOM 2665 O O . PHE A 1 339 ? 125.591 62.827 12.475 1.00 31.02 345 PHE A O 1
ATOM 2673 N N . SER A 1 340 ? 126.475 64.802 11.868 1.00 32.87 346 SER A N 1
ATOM 2674 C CA . SER A 1 340 ? 127.813 64.496 12.362 1.00 35.70 346 SER A CA 1
ATOM 2675 C C . SER A 1 340 ? 128.058 64.832 13.820 1.00 35.71 346 SER A C 1
ATOM 2676 O O . SER A 1 340 ? 128.628 64.028 14.555 1.00 36.39 346 SER A O 1
ATOM 2679 N N . SER A 1 341 ? 127.649 66.021 14.239 1.00 34.73 347 SER A N 1
ATOM 2680 C CA . SER A 1 341 ? 127.848 66.419 15.622 1.00 34.05 347 SER A CA 1
ATOM 2681 C C . SER A 1 341 ? 126.746 67.372 16.078 1.00 33.83 347 SER A C 1
ATOM 2682 O O . SER A 1 341 ? 125.834 67.694 15.316 1.00 33.74 347 SER A O 1
ATOM 2685 N N . TYR A 1 342 ? 126.828 67.821 17.324 1.00 31.87 348 TYR A N 1
ATOM 2686 C CA . TYR A 1 342 ? 125.833 68.742 17.849 1.00 32.10 348 TYR A CA 1
ATOM 2687 C C . TYR A 1 342 ? 126.373 69.422 19.090 1.00 31.14 348 TYR A C 1
ATOM 2688 O O . TYR A 1 342 ? 127.314 68.936 19.709 1.00 30.55 348 TYR A O 1
ATOM 2697 N N . LYS A 1 343 ? 125.777 70.552 19.444 1.00 31.63 349 LYS A N 1
ATOM 2698 C CA . LYS A 1 343 ? 126.182 71.294 20.631 1.00 31.59 349 LYS A CA 1
ATOM 2699 C C . LYS A 1 343 ? 124.926 71.773 21.349 1.00 31.28 349 LYS A C 1
ATOM 2700 O O . LYS A 1 343 ? 123.977 72.234 20.714 1.00 31.14 349 LYS A O 1
ATOM 2706 N N . ILE A 1 344 ? 124.914 71.652 22.671 1.00 30.08 350 ILE A N 1
ATOM 2707 C CA . ILE A 1 344 ? 123.764 72.083 23.447 1.00 30.63 350 ILE A CA 1
ATOM 2708 C C . ILE A 1 344 ? 124.104 73.317 24.258 1.00 30.31 350 ILE A C 1
ATOM 2709 O O . ILE A 1 344 ? 125.119 73.355 24.948 1.00 31.94 350 ILE A O 1
ATOM 2714 N N . THR A 1 345 ? 123.251 74.329 24.164 1.00 28.48 351 THR A N 1
ATOM 2715 C CA . THR A 1 345 ? 123.445 75.565 24.903 1.00 27.10 351 THR A CA 1
ATOM 2716 C C . THR A 1 345 ? 122.256 75.776 25.837 1.00 26.75 351 THR A C 1
ATOM 2717 O O . THR A 1 345 ? 121.115 75.867 25.392 1.00 24.98 351 THR A O 1
ATOM 2721 N N . PRO A 1 346 ? 122.510 75.836 27.155 1.00 28.33 352 PRO A N 1
ATOM 2722 C CA . PRO A 1 346 ? 121.422 76.038 28.120 1.00 26.93 352 PRO A CA 1
ATOM 2723 C C . PRO A 1 346 ? 120.786 77.411 27.956 1.00 25.92 352 PRO A C 1
ATOM 2724 O O . PRO A 1 346 ? 121.490 78.406 27.784 1.00 28.10 352 PRO A O 1
ATOM 2728 N N . ILE A 1 347 ? 119.458 77.463 27.991 1.00 23.70 353 ILE A N 1
ATOM 2729 C CA . ILE A 1 347 ? 118.742 78.728 27.841 1.00 23.47 353 ILE A CA 1
ATOM 2730 C C . ILE A 1 347 ? 117.527 78.769 28.755 1.00 23.38 353 ILE A C 1
ATOM 2731 O O . ILE A 1 347 ? 117.029 77.731 29.183 1.00 22.43 353 ILE A O 1
ATOM 2736 N N . SER A 1 348 ? 117.047 79.977 29.032 1.00 23.26 354 SER A N 1
ATOM 2737 C CA . SER A 1 348 ? 115.867 80.176 29.862 1.00 24.79 354 SER A CA 1
ATOM 2738 C C . SER A 1 348 ? 115.827 79.299 31.114 1.00 24.89 354 SER A C 1
ATOM 2739 O O . SER A 1 348 ? 114.843 78.597 31.356 1.00 25.17 354 SER A O 1
ATOM 2742 N N . GLY A 1 349 ? 116.901 79.325 31.895 1.00 24.17 355 GLY A N 1
ATOM 2743 C CA . GLY A 1 349 ? 116.943 78.553 33.126 1.00 25.21 355 GLY A CA 1
ATOM 2744 C C . GLY A 1 349 ? 117.096 77.042 33.039 1.00 26.50 355 GLY A C 1
ATOM 2745 O O . GLY A 1 349 ? 117.954 76.462 33.714 1.00 26.61 355 GLY A O 1
ATOM 2746 N N . PHE A 1 350 ? 116.275 76.388 32.226 1.00 26.42 356 PHE A N 1
ATOM 2747 C CA . PHE A 1 350 ? 116.363 74.943 32.127 1.00 26.22 356 PHE A CA 1
ATOM 2748 C C . PHE A 1 350 ? 116.034 74.383 30.755 1.00 27.01 356 PHE A C 1
ATOM 2749 O O . PHE A 1 350 ? 115.917 73.170 30.598 1.00 30.04 356 PHE A O 1
ATOM 2757 N N . LYS A 1 351 ? 115.874 75.253 29.762 1.00 26.74 357 LYS A N 1
ATOM 2758 C CA . LYS A 1 351 ? 115.583 74.790 28.407 1.00 25.54 357 LYS A CA 1
ATOM 2759 C C . LYS A 1 351 ? 116.920 74.586 27.699 1.00 25.75 357 LYS A C 1
ATOM 2760 O O . LYS A 1 351 ? 117.984 74.805 28.285 1.00 25.03 357 LYS A O 1
ATOM 2766 N N . SER A 1 352 ? 116.868 74.177 26.438 1.00 24.59 358 SER A N 1
ATOM 2767 C CA . SER A 1 352 ? 118.088 73.962 25.675 1.00 26.18 358 SER A CA 1
ATOM 2768 C C . SER A 1 352 ? 117.964 74.349 24.210 1.00 25.53 358 SER A C 1
ATOM 2769 O O . SER A 1 352 ? 116.921 74.164 23.591 1.00 25.66 358 SER A O 1
ATOM 2772 N N . LEU A 1 353 ? 119.036 74.912 23.670 1.00 24.42 359 LEU A N 1
ATOM 2773 C CA . LEU A 1 353 ? 119.078 75.256 22.260 1.00 23.31 359 LEU A CA 1
ATOM 2774 C C . LEU A 1 353 ? 120.127 74.291 21.715 1.00 23.54 359 LEU A C 1
ATOM 2775 O O . LEU A 1 353 ? 121.272 74.270 22.172 1.00 23.66 359 LEU A O 1
ATOM 2780 N N . ILE A 1 354 ? 119.725 73.469 20.760 1.00 22.61 360 ILE A N 1
ATOM 2781 C CA . ILE A 1 354 ? 120.631 72.493 20.186 1.00 24.00 360 ILE A CA 1
ATOM 2782 C C . ILE A 1 354 ? 121.029 72.819 18.748 1.00 24.91 360 ILE A C 1
ATOM 2783 O O . ILE A 1 354 ? 120.178 72.975 17.867 1.00 24.82 360 ILE A O 1
ATOM 2788 N N . GLU A 1 355 ? 122.334 72.933 18.526 1.00 25.50 361 GLU A N 1
ATOM 2789 C CA . GLU A 1 355 ? 122.871 73.194 17.198 1.00 25.29 361 GLU A CA 1
ATOM 2790 C C . GLU A 1 355 ? 123.308 71.849 16.640 1.00 25.42 361 GLU A C 1
ATOM 2791 O O . GLU A 1 355 ? 124.153 71.172 17.224 1.00 25.72 361 GLU A O 1
ATOM 2797 N N . VAL A 1 356 ? 122.705 71.460 15.521 1.00 25.99 362 VAL A N 1
ATOM 2798 C CA . VAL A 1 356 ? 123.003 70.187 14.872 1.00 26.23 362 VAL A CA 1
ATOM 2799 C C . VAL A 1 356 ? 123.721 70.419 13.537 1.00 26.64 362 VAL A C 1
ATOM 2800 O O . VAL A 1 356 ? 123.308 71.260 12.737 1.00 25.92 362 VAL A O 1
ATOM 2804 N N . TYR A 1 357 ? 124.794 69.672 13.293 1.00 27.71 363 TYR A N 1
ATOM 2805 C CA . TYR A 1 357 ? 125.557 69.850 12.061 1.00 28.37 363 TYR A CA 1
ATOM 2806 C C . TYR A 1 357 ? 125.662 68.608 11.193 1.00 28.25 363 TYR A C 1
ATOM 2807 O O . TYR A 1 357 ? 125.802 67.497 11.694 1.00 26.57 363 TYR A O 1
ATOM 2816 N N . PRO A 1 358 ? 125.596 68.789 9.864 1.00 29.67 364 PRO A N 1
ATOM 2817 C CA . PRO A 1 358 ? 125.686 67.680 8.911 1.00 31.45 364 PRO A CA 1
ATOM 2818 C C . PRO A 1 358 ? 127.100 67.113 8.830 1.00 31.84 364 PRO A C 1
ATOM 2819 O O . PRO A 1 358 ? 127.283 65.895 8.844 1.00 33.73 364 PRO A O 1
#

Foldseek 3Di:
DCVVPPPDCVVVVVVCVVCVVVVLVLVLVCLVLCQLQQQVVVVDFAFLVRSCVSSVHDVVCSVVVVVSCVVCCVVPQWPKDKDADDDPDDGITITIDGDVVNNLSHPPDLSNQSLVSCLCPPCLLPVLVVCVVVVVPDPDDDFSSCSRPVDASVVVCPDPVNVVSVVSVVVNVVSVLSCVLVVCVVPVVQCVPFQEEEEEQCFCPPNVVSVCVVVVRYQYEYEYACVRPPPDCDDPRYHYDHDDLLVADAAGLEYEAECPCQPDDLVSSLSSLLRRCVSNCVVPQRGKYKYKWFAQECVDPPNVLNVVSVVVQVSCCNNPNGGGYYNVSVVVSLVVSPFDDKDWDAPDSGIIIMITTD

InterPro domains:
  IPR001077 O-methyltransferase, C-terminal domain [PF00891] (135-346)
  IPR012967 Caffeic acid 3-O-methyltransferase-like, dimerisation domain [PF08100] (22-113)
  IPR016461 O-methyltransferase-like [PIRSF005739] (6-364)
  IPR016461 O-methyltransferase-like [PS51683] (21-364)
  IPR016461 O-methyltransferase-like [PTHR11746] (18-349)
  IPR029063 S-adenosyl-L-methionine-dependent methyltransferase superfamily [G3DSA:3.40.50.150] (112-364)
  IPR029063 S-adenosyl-L-methionine-dependent methyltransferase superfamily [SSF53335] (118-363)
  IPR036388 Winged helix-like DNA-binding domain superfamily [G3DSA:1.10.10.10] (8-111)
  IPR036390 Winged helix DNA-binding domain superfamily [SSF46785] (10-115)

Organism: Medicago truncatula (NCBI:txid3880)

Radius of gyration: 24.45 Å; Cα contacts (8 Å, |Δi|>4): 532; chains: 1; bounding box: 46×65×68 Å

Nearest PDB structures (foldseek):
  1zg3-assembly1_A  TM=1.003E+00  e=3.311E-68  Medicago truncatula
  2qyo-assembly1_B  TM=8.944E-01  e=7.190E-39  unclassified
  6cig-assembly1_A  TM=7.456E-01  e=4.900E-38  Medicago sativa
  5icc-assembly1_A  TM=7.479E-01  e=1.117E-31  Thalictrum flavum subsp. glaucum
  6i6l-assembly1_B  TM=6.760E-01  e=8.056E-24  Papaver somniferum

CATH classification: 1.10.10.10 (+1 more: 3.40.50.150)

Solvent-accessible surface area: 20308 Å² total; per-residue (Å²): 72,106,110,133,66,84,128,103,142,55,80,97,114,104,118,128,98,71,127,72,116,64,50,41,57,5,38,51,16,2,32,104,55,26,0,3,40,13,10,75,120,76,65,138,44,7,8,30,59,73,0,9,82,55,38,186,48,114,107,62,105,40,93,79,5,69,140,67,0,131,60,1,21,155,62,33,44,4,43,106,52,94,44,157,51,182,140,82,109,102,152,123,46,59,0,1,31,22,21,103,58,0,108,73,14,13,60,84,90,91,46,17,52,23,29,50,24,103,10,60,28,49,75,14,12,62,100,7,104,106,19,26,158,119,35,145,114,46,159,137,164,20,13,0,5,48,14,38,68,69,47,26,7,138,87,31,3,109,82,142,91,33,76,86,11,51,45,20,42,91,82,5,91,50,3,34,48,114,16,6,74,56,9,0,76,144,23,91,178,6,2,114,78,25,129,20,0,0,2,3,44,8,18,100,8,48,32,0,122,31,0,34,77,26,28,86,165,8,79,0,9,0,8,21,95,80,139,55,9,48,146,72,124,38,103,161,44,44,50,29,50,40,20,51,26,53,166,68,9,33,73,4,11,0,0,0,0,26,76,16,0,57,105,98,89,84,131,48,0,40,88,0,0,81,19,0,63,125,5,0,56,113,72,34,154,105,0,18,0,0,0,2,2,4,6,3,33,92,114,28,149,77,176,48,47,9,84,75,7,76,74,64,30,88,60,26,70,2,16,57,70,25,113,13,15,24,70,112,64,2,67,137,9,0,99,69,9,42,9,67,55,40,99,47,26,100,15,57,66,37,18,5,0,0,8,0,70,18

B-factor: mean 33.9, std 16.08, range [6.13, 107.25]

Secondary structure (DSSP, 8-state):
-TTTS--TTHHHHHHHHHTTHHHHHHHHHHHHHTHHHHHHHHTS-EEHHHHHHHTT--TTTHHHHHHHHHHHHHTTSEEEEEE--SSSS---EEEEEE-HHHHTT-TTSTT--HHHHHHHTSHHHHGGGGGHHHHHH-S----HHHHHHSS-HHHHHTSGGGHHHHHHHHHHHHHHHHTHHHHHHHTHHHHHT-SEEEEET-TTSHHHHHHHHH-TTSEEEEEE-HHHHSS----SSEEEEE--TTT-----SEEEEES-GGGS-HHHHHHHHHHHHHHTGGGGGG-EEEEEE-EE-TT-S-HHHHHHHHHHHHHHHHHHS---EEHHHHHHHHHHTT--EEEEEEETTTEEEEEEE-